Protein AF-0000000078283239 (afdb_homodimer)

Structure (mmCIF, N/CA/C/O backbone):
data_AF-0000000078283239-model_v1
#
loop_
_entity.id
_entity.type
_entity.pdbx_description
1 polymer 'Cupin domain-containing protein'
#
loop_
_atom_site.group_PDB
_atom_site.id
_atom_site.type_symbol
_atom_site.label_atom_id
_atom_site.label_alt_id
_atom_site.label_comp_id
_atom_site.label_asym_id
_atom_site.label_entity_id
_atom_site.label_seq_id
_atom_site.pdbx_PDB_ins_code
_atom_site.Cartn_x
_atom_site.Cartn_y
_atom_site.Cartn_z
_atom_site.occupancy
_atom_site.B_iso_or_equiv
_atom_site.auth_seq_id
_atom_site.auth_comp_id
_atom_site.auth_asym_id
_atom_site.auth_atom_id
_atom_site.pdbx_PDB_model_num
ATOM 1 N N . MET A 1 1 ? 2.717 8.234 31.031 1 36.41 1 MET A N 1
ATOM 2 C CA . MET A 1 1 ? 2.311 9.219 30.031 1 36.41 1 MET A CA 1
ATOM 3 C C . MET A 1 1 ? 0.975 8.836 29.406 1 36.41 1 MET A C 1
ATOM 5 O O . MET A 1 1 ? 0.738 7.66 29.094 1 36.41 1 MET A O 1
ATOM 9 N N . GLY A 1 2 ? -0.107 9.359 29.562 1 45.31 2 GLY A N 1
ATOM 10 C CA . GLY A 1 2 ? -1.49 9.008 29.281 1 45.31 2 GLY A CA 1
ATOM 11 C C . GLY A 1 2 ? -1.73 8.617 27.844 1 45.31 2 GLY A C 1
ATOM 12 O O . GLY A 1 2 ? -0.999 9.047 26.938 1 45.31 2 GLY A O 1
ATOM 13 N N . ASN A 1 3 ? -2.455 7.496 27.453 1 66.56 3 ASN A N 1
ATOM 14 C CA . ASN A 1 3 ? -2.744 6.938 26.141 1 66.56 3 ASN A CA 1
ATOM 15 C C . ASN A 1 3 ? -3.436 7.957 25.234 1 66.56 3 ASN A C 1
ATOM 17 O O . ASN A 1 3 ? -4.453 8.539 25.625 1 66.56 3 ASN A O 1
ATOM 21 N N . ARG A 1 4 ? -2.744 8.703 24.375 1 88.62 4 ARG A N 1
ATOM 22 C CA . ARG A 1 4 ? -3.318 9.672 23.453 1 88.62 4 ARG A CA 1
ATOM 23 C C . ARG A 1 4 ? -4.527 9.086 22.734 1 88.62 4 ARG A C 1
ATOM 25 O O . ARG A 1 4 ? -4.562 7.891 22.438 1 88.62 4 ARG A O 1
ATOM 32 N N . LYS A 1 5 ? -5.539 9.914 22.734 1 93.38 5 LYS A N 1
ATOM 33 C CA . LYS A 1 5 ? -6.879 9.492 22.344 1 93.38 5 LYS A CA 1
ATOM 34 C C . LYS A 1 5 ? -6.832 8.609 21.094 1 93.38 5 LYS A C 1
ATOM 36 O O . LYS A 1 5 ? -7.555 7.613 21 1 93.38 5 LYS A O 1
ATOM 41 N N . TRP A 1 6 ? -6 9.039 20.156 1 94.88 6 TRP A N 1
ATOM 42 C CA . TRP A 1 6 ? -6.062 8.391 18.859 1 94.88 6 TRP A CA 1
ATOM 43 C C . TRP A 1 6 ? -4.828 7.527 18.625 1 94.88 6 TRP A C 1
ATOM 45 O O . TRP A 1 6 ? -4.633 7.004 17.516 1 94.88 6 TRP A O 1
ATOM 55 N N . GLU A 1 7 ? -4.023 7.285 19.625 1 92.94 7 GLU A N 1
ATOM 56 C CA . GLU A 1 7 ? -2.775 6.547 19.469 1 92.94 7 GLU A CA 1
ATOM 57 C C . GLU A 1 7 ? -3.033 5.117 19 1 92.94 7 GLU A C 1
ATOM 59 O O . GLU A 1 7 ? -2.223 4.539 18.281 1 92.94 7 GLU A O 1
ATOM 64 N N . HIS A 1 8 ? -4.141 4.574 19.375 1 91.62 8 HIS A N 1
ATOM 65 C CA . HIS A 1 8 ? -4.473 3.195 19.047 1 91.62 8 HIS A CA 1
ATOM 66 C C . HIS A 1 8 ? -4.734 3.035 17.547 1 91.62 8 HIS A C 1
ATOM 68 O O . HIS A 1 8 ? -4.793 1.913 17.047 1 91.62 8 HIS A O 1
ATOM 74 N N . LEU A 1 9 ? -4.852 4.141 16.812 1 94.25 9 LEU A N 1
ATOM 75 C CA . LEU A 1 9 ? -5.102 4.109 15.375 1 94.25 9 LEU A CA 1
ATOM 76 C C . LEU A 1 9 ? -3.795 4.129 14.594 1 94.25 9 LEU A C 1
ATOM 78 O O . LEU A 1 9 ? -3.803 4.102 13.359 1 94.25 9 LEU A O 1
ATOM 82 N N . ILE A 1 10 ? -2.693 4.156 15.32 1 93.06 10 ILE A N 1
ATOM 83 C CA . ILE A 1 10 ? -1.386 4.285 14.688 1 93.06 10 ILE A CA 1
ATOM 84 C C . ILE A 1 10 ? -0.538 3.055 15.008 1 93.06 10 ILE A C 1
ATOM 86 O O . ILE A 1 10 ? -0.288 2.748 16.172 1 93.06 10 ILE A O 1
ATOM 90 N N . ILE A 1 11 ? -0.148 2.389 13.898 1 86.56 11 ILE A N 1
ATOM 91 C CA . ILE A 1 11 ? 0.702 1.216 14.086 1 86.56 11 ILE A CA 1
ATOM 92 C C . ILE A 1 11 ? 2.068 1.466 13.445 1 86.56 11 ILE A C 1
ATOM 94 O O . ILE A 1 11 ? 2.154 1.94 12.312 1 86.56 11 ILE A O 1
ATOM 98 N N . SER A 1 12 ? 3.064 1.405 14.227 1 76.75 12 SER A N 1
ATOM 99 C CA . SER A 1 12 ? 4.441 1.421 13.742 1 76.75 12 SER A CA 1
ATOM 100 C C . SER A 1 12 ? 5.203 0.184 14.203 1 76.75 12 SER A C 1
ATOM 102 O O . SER A 1 12 ? 4.852 -0.431 15.211 1 76.75 12 SER A O 1
ATOM 104 N N . PRO A 1 13 ? 5.918 -0.449 13.266 1 61.09 13 PRO A N 1
ATOM 105 C CA . PRO A 1 13 ? 6.574 -1.729 13.547 1 61.09 13 PRO A CA 1
ATOM 106 C C . PRO A 1 13 ? 7.297 -1.739 14.891 1 61.09 13 PRO A C 1
ATOM 108 O O . PRO A 1 13 ? 8.023 -2.689 15.203 1 61.09 13 PRO A O 1
ATOM 111 N N . ASP A 1 14 ? 7.324 -0.776 15.633 1 54.56 14 ASP A N 1
ATOM 112 C CA . ASP A 1 14 ? 7.844 -1.303 16.891 1 54.56 14 ASP A CA 1
ATOM 113 C C . ASP A 1 14 ? 7.066 -2.537 17.328 1 54.56 14 ASP A C 1
ATOM 115 O O . ASP A 1 14 ? 7.445 -3.205 18.297 1 54.56 14 ASP A O 1
ATOM 119 N N . TYR A 1 15 ? 5.988 -2.662 16.625 1 47.38 15 TYR A N 1
ATOM 120 C CA . TYR A 1 15 ? 5.125 -3.793 16.938 1 47.38 15 TYR A CA 1
ATOM 121 C C . TYR A 1 15 ? 5.648 -5.074 16.297 1 47.38 15 TYR A C 1
ATOM 123 O O . TYR A 1 15 ? 6.172 -5.047 15.18 1 47.38 15 TYR A O 1
ATOM 131 N N . ILE A 1 16 ? 6.184 -5.914 16.969 1 45.91 16 ILE A N 1
ATOM 132 C CA . ILE A 1 16 ? 6.602 -7.199 16.422 1 45.91 16 ILE A CA 1
ATOM 133 C C . ILE A 1 16 ? 5.461 -7.809 15.602 1 45.91 16 ILE A C 1
ATOM 135 O O . ILE A 1 16 ? 4.477 -8.289 16.172 1 45.91 16 ILE A O 1
ATOM 139 N N . PRO A 1 17 ? 5.273 -7.242 14.555 1 48.41 17 PRO A N 1
ATOM 140 C CA . PRO A 1 17 ? 4.164 -7.848 13.812 1 48.41 17 PRO A CA 1
ATOM 141 C C . PRO A 1 17 ? 4.297 -9.367 13.688 1 48.41 17 PRO A C 1
ATOM 143 O O . PRO A 1 17 ? 5.41 -9.891 13.688 1 48.41 17 PRO A O 1
ATOM 146 N N . PRO A 1 18 ? 3.154 -10.07 13.906 1 42.28 18 PRO A N 1
ATOM 147 C CA . PRO A 1 18 ? 3.219 -11.477 13.5 1 42.28 18 PRO A CA 1
ATOM 148 C C . PRO A 1 18 ? 3.74 -11.656 12.078 1 42.28 18 PRO A C 1
ATOM 150 O O . PRO A 1 18 ? 3.379 -10.891 11.18 1 42.28 18 PRO A O 1
ATOM 153 N N . VAL A 1 19 ? 4.961 -11.898 12.031 1 42.78 19 VAL A N 1
ATOM 154 C CA . VAL A 1 19 ? 5.625 -12.195 10.766 1 42.78 19 VAL A CA 1
ATOM 155 C C . VAL A 1 19 ? 4.77 -13.164 9.945 1 42.78 19 VAL A C 1
ATOM 157 O O . VAL A 1 19 ? 4.246 -14.141 10.477 1 42.78 19 VAL A O 1
ATOM 160 N N . MET A 1 20 ? 4.055 -12.703 9.031 1 43.94 20 MET A N 1
ATOM 161 C CA . MET A 1 20 ? 3.252 -13.562 8.164 1 43.94 20 MET A CA 1
ATOM 162 C C . MET A 1 20 ? 3.949 -14.898 7.934 1 43.94 20 MET A C 1
ATOM 164 O O . MET A 1 20 ? 3.305 -15.945 7.938 1 43.94 20 MET A O 1
ATOM 168 N N . ASP A 1 21 ? 5.066 -14.906 7.285 1 45.78 21 ASP A N 1
ATOM 169 C CA . ASP A 1 21 ? 5.695 -16.172 6.926 1 45.78 21 ASP A CA 1
ATOM 170 C C . ASP A 1 21 ? 7.082 -16.297 7.551 1 45.78 21 ASP A C 1
ATOM 172 O O . ASP A 1 21 ? 7.723 -15.281 7.852 1 45.78 21 ASP A O 1
ATOM 176 N N . ASP A 1 22 ? 7.121 -17.359 8.273 1 44.25 22 ASP A N 1
ATOM 177 C CA . ASP A 1 22 ? 8.461 -17.75 8.703 1 44.25 22 ASP A CA 1
ATOM 178 C C . ASP A 1 22 ? 9.477 -17.547 7.586 1 44.25 22 ASP A C 1
ATOM 180 O O . ASP A 1 22 ? 9.305 -18.062 6.48 1 44.25 22 ASP A O 1
ATOM 184 N N . VAL A 1 23 ? 10.016 -16.359 7.531 1 49.47 23 VAL A N 1
ATOM 185 C CA . VAL A 1 23 ? 11.125 -16.062 6.633 1 49.47 23 VAL A CA 1
ATOM 186 C C . VAL A 1 23 ? 12.117 -17.219 6.629 1 49.47 23 VAL A C 1
ATOM 188 O O . VAL A 1 23 ? 13.078 -17.219 5.859 1 49.47 23 VAL A O 1
ATOM 191 N N . ARG A 1 24 ? 11.805 -18.141 7.562 1 48.84 24 ARG A N 1
ATOM 192 C CA . ARG A 1 24 ? 12.836 -19.156 7.668 1 48.84 24 ARG A CA 1
ATOM 193 C C . ARG A 1 24 ? 12.664 -20.219 6.586 1 48.84 24 ARG A C 1
ATOM 195 O O . ARG A 1 24 ? 11.539 -20.625 6.27 1 48.84 24 ARG A O 1
ATOM 202 N N . ASP A 1 25 ? 13.68 -20.297 5.863 1 47.06 25 ASP A N 1
ATOM 203 C CA . ASP A 1 25 ? 13.711 -21.438 4.949 1 47.06 25 ASP A CA 1
ATOM 204 C C . ASP A 1 25 ? 13.641 -22.766 5.719 1 47.06 25 ASP A C 1
ATOM 206 O O . ASP A 1 25 ? 13.516 -22.766 6.945 1 47.06 25 ASP A O 1
ATOM 210 N N . ASP A 1 26 ? 13.492 -23.797 4.891 1 45.97 26 ASP A N 1
ATOM 211 C CA . ASP A 1 26 ? 13.391 -25.156 5.434 1 45.97 26 ASP A CA 1
ATOM 212 C C . ASP A 1 26 ? 14.523 -25.438 6.426 1 45.97 26 ASP A C 1
ATOM 214 O O . ASP A 1 26 ? 14.422 -26.344 7.242 1 45.97 26 ASP A O 1
ATOM 218 N N . LYS A 1 27 ? 15.586 -24.734 6.293 1 46.41 27 LYS A N 1
ATOM 219 C CA . LYS A 1 27 ? 16.734 -24.984 7.152 1 46.41 27 LYS A CA 1
ATOM 220 C C . LYS A 1 27 ? 16.734 -24.062 8.359 1 46.41 27 LYS A C 1
ATOM 222 O O . LYS A 1 27 ? 17.641 -24.109 9.195 1 46.41 27 LYS A O 1
ATOM 227 N N . GLY A 1 28 ? 15.773 -23.172 8.453 1 48.97 28 GLY A N 1
ATOM 228 C CA . GLY A 1 28 ? 15.664 -22.25 9.57 1 48.97 28 GLY A CA 1
ATOM 229 C C . GLY A 1 28 ? 16.266 -20.891 9.281 1 48.97 28 GLY A C 1
ATOM 230 O O . GLY A 1 28 ? 16.266 -20.016 10.148 1 48.97 28 GLY A O 1
ATOM 231 N N . ASP A 1 29 ? 17.094 -20.734 8.18 1 50.72 29 ASP A N 1
ATOM 232 C CA . ASP A 1 29 ? 17.828 -19.516 7.875 1 50.72 29 ASP A CA 1
ATOM 233 C C . ASP A 1 29 ? 16.891 -18.422 7.336 1 50.72 29 ASP A C 1
ATOM 235 O O . ASP A 1 29 ? 16.016 -18.703 6.512 1 50.72 29 ASP A O 1
ATOM 239 N N . ILE A 1 30 ? 16.953 -17.266 7.773 1 51.47 30 ILE A N 1
ATOM 240 C CA . ILE A 1 30 ? 16.094 -16.156 7.391 1 51.47 30 ILE A CA 1
ATOM 241 C C . ILE A 1 30 ? 16.469 -15.672 5.992 1 51.47 30 ILE A C 1
ATOM 243 O O . ILE A 1 30 ? 15.906 -14.695 5.492 1 51.47 30 ILE A O 1
ATOM 247 N N . LYS A 1 31 ? 17.656 -16.031 5.297 1 54.84 31 LYS A N 1
ATOM 248 C CA . LYS A 1 31 ? 18.031 -15.281 4.098 1 54.84 31 LYS A CA 1
ATOM 249 C C . LYS A 1 31 ? 17.047 -15.562 2.961 1 54.84 31 LYS A C 1
ATOM 251 O O . LYS A 1 31 ? 17.219 -16.516 2.205 1 54.84 31 LYS A O 1
ATOM 256 N N . THR A 1 32 ? 15.797 -14.961 2.887 1 65.56 32 THR A N 1
ATOM 257 C CA . THR A 1 32 ? 14.703 -15.484 2.072 1 65.56 32 THR A CA 1
ATOM 258 C C . THR A 1 32 ? 14.547 -14.664 0.794 1 65.56 32 THR A C 1
ATOM 260 O O . THR A 1 32 ? 13.758 -15.023 -0.085 1 65.56 32 THR A O 1
ATOM 263 N N . GLY A 1 33 ? 15.656 -13.781 0.528 1 80.06 33 GLY A N 1
ATOM 264 C CA . GLY A 1 33 ? 15.445 -12.906 -0.612 1 80.06 33 GLY A CA 1
ATOM 265 C C . GLY A 1 33 ? 14.359 -11.867 -0.372 1 80.06 33 GLY A C 1
ATOM 266 O O . GLY A 1 33 ? 14.062 -11.062 -1.254 1 80.06 33 GLY A O 1
ATOM 267 N N . ARG A 1 34 ? 13.852 -11.938 0.838 1 82.19 34 ARG A N 1
ATOM 268 C CA . ARG A 1 34 ? 12.797 -10.992 1.193 1 82.19 34 ARG A CA 1
ATOM 269 C C . ARG A 1 34 ? 12.828 -10.672 2.684 1 82.19 34 ARG A C 1
ATOM 271 O O . ARG A 1 34 ? 13.406 -11.43 3.473 1 82.19 34 ARG A O 1
ATOM 278 N N . THR A 1 35 ? 12.266 -9.555 3.035 1 80.31 35 THR A N 1
ATOM 279 C CA . THR A 1 35 ? 12.07 -9.242 4.445 1 80.31 35 THR A CA 1
ATOM 280 C C . THR A 1 35 ? 10.922 -10.062 5.023 1 80.31 35 THR A C 1
ATOM 282 O O . THR A 1 35 ? 10.141 -10.656 4.281 1 80.31 35 THR A O 1
ATOM 285 N N . LEU A 1 36 ? 10.906 -10.102 6.289 1 75.69 36 LEU A N 1
ATOM 286 C CA . LEU A 1 36 ? 9.734 -10.688 6.93 1 75.69 36 LEU A CA 1
ATOM 287 C C . LEU A 1 36 ? 8.469 -9.945 6.523 1 75.69 36 LEU A C 1
ATOM 289 O O . LEU A 1 36 ? 8.453 -8.719 6.453 1 75.69 36 LEU A O 1
ATOM 293 N N . GLY A 1 37 ? 7.48 -10.805 6.195 1 77.38 37 GLY A N 1
ATOM 294 C CA . GLY A 1 37 ? 6.188 -10.188 5.941 1 77.38 37 GLY A CA 1
ATOM 295 C C . GLY A 1 37 ? 5.594 -9.523 7.168 1 77.38 37 GLY A C 1
ATOM 296 O O . GLY A 1 37 ? 5.602 -10.094 8.258 1 77.38 37 GLY A O 1
ATOM 297 N N . GLN A 1 38 ? 5.109 -8.344 6.984 1 78.69 38 GLN A N 1
ATOM 298 C CA . GLN A 1 38 ? 4.531 -7.602 8.094 1 78.69 38 GLN A CA 1
ATOM 299 C C . GLN A 1 38 ? 3.09 -7.195 7.801 1 78.69 38 GLN A C 1
ATOM 301 O O . GLN A 1 38 ? 2.773 -6.777 6.684 1 78.69 38 GLN A O 1
ATOM 306 N N . THR A 1 39 ? 2.277 -7.383 8.852 1 84.12 39 THR A N 1
ATOM 307 C CA . THR A 1 39 ? 0.894 -6.934 8.758 1 84.12 39 THR A CA 1
ATOM 308 C C . THR A 1 39 ? 0.739 -5.539 9.367 1 84.12 39 THR A C 1
ATOM 310 O O . THR A 1 39 ? 1.143 -5.305 10.508 1 84.12 39 THR A O 1
ATOM 313 N N . TYR A 1 40 ? 0.144 -4.684 8.586 1 86.94 40 TYR A N 1
ATOM 314 C CA . TYR A 1 40 ? 0.008 -3.307 9.055 1 86.94 40 TYR A CA 1
ATOM 315 C C . TYR A 1 40 ? -1.455 -2.957 9.297 1 86.94 40 TYR A C 1
ATOM 317 O O . TYR A 1 40 ? -1.759 -1.931 9.914 1 86.94 40 TYR A O 1
ATOM 325 N N . SER A 1 41 ? -2.309 -3.812 8.836 1 88.75 41 SER A N 1
ATOM 326 C CA . SER A 1 41 ? -3.729 -3.662 9.133 1 88.75 41 SER A CA 1
ATOM 327 C C . SER A 1 41 ? -4.41 -5.02 9.273 1 88.75 41 SER A C 1
ATOM 329 O O . SER A 1 41 ? -4.211 -5.906 8.438 1 88.75 41 SER A O 1
ATOM 331 N N . SER A 1 42 ? -5.125 -5.184 10.258 1 85.56 42 SER A N 1
ATOM 332 C CA . SER A 1 42 ? -5.961 -6.34 10.562 1 85.56 42 SER A CA 1
ATOM 333 C C . SER A 1 42 ? -6.938 -6.039 11.688 1 85.56 42 SER A C 1
ATOM 335 O O . SER A 1 42 ? -6.848 -4.992 12.336 1 85.56 42 SER A O 1
ATOM 337 N N . SER A 1 43 ? -7.812 -6.992 11.883 1 84 43 SER A N 1
ATOM 338 C CA . SER A 1 43 ? -8.766 -6.824 12.977 1 84 43 SER A CA 1
ATOM 339 C C . SER A 1 43 ? -8.062 -6.871 14.336 1 84 43 SER A C 1
ATOM 341 O O . SER A 1 43 ? -8.562 -6.32 15.312 1 84 43 SER A O 1
ATOM 343 N N . ASP A 1 44 ? -6.914 -7.516 14.398 1 80.94 44 ASP A N 1
ATOM 344 C CA . ASP A 1 44 ? -6.145 -7.57 15.633 1 80.94 44 ASP A CA 1
ATOM 345 C C . ASP A 1 44 ? -5.523 -6.215 15.953 1 80.94 44 ASP A C 1
ATOM 347 O O . ASP A 1 44 ? -5.367 -5.855 17.125 1 80.94 44 ASP A O 1
ATOM 351 N N . LEU A 1 45 ? -5.164 -5.508 14.961 1 84.12 45 LEU A N 1
ATOM 352 C CA . LEU A 1 45 ? -4.496 -4.219 15.125 1 84.12 45 LEU A CA 1
ATOM 353 C C . LEU A 1 45 ? -5.516 -3.088 15.219 1 84.12 45 LEU A C 1
ATOM 355 O O . LEU A 1 45 ? -5.387 -2.195 16.062 1 84.12 45 LEU A O 1
ATOM 359 N N . PHE A 1 46 ? -6.461 -3.139 14.312 1 89.81 46 PHE A N 1
ATOM 360 C CA . PHE A 1 46 ? -7.574 -2.199 14.258 1 89.81 46 PHE A CA 1
ATOM 361 C C . PHE A 1 46 ? -8.906 -2.939 14.242 1 89.81 46 PHE A C 1
ATOM 363 O O . PHE A 1 46 ? -9.391 -3.34 13.18 1 89.81 46 PHE A O 1
ATOM 370 N N . PRO A 1 47 ? -9.578 -3.07 15.32 1 87.19 47 PRO A N 1
ATOM 371 C CA . PRO A 1 47 ? -10.789 -3.891 15.414 1 87.19 47 PRO A CA 1
ATOM 372 C C . PRO A 1 47 ? -11.883 -3.432 14.445 1 87.19 47 PRO A C 1
ATOM 374 O O . PRO A 1 47 ? -12.672 -4.25 13.969 1 87.19 47 PRO A O 1
ATOM 377 N N . ASP A 1 48 ? -11.898 -2.188 14.117 1 90.12 48 ASP A N 1
ATOM 378 C CA . ASP A 1 48 ? -12.992 -1.66 13.312 1 90.12 48 ASP A CA 1
ATOM 379 C C . ASP A 1 48 ? -12.594 -1.558 11.844 1 90.12 48 ASP A C 1
ATOM 381 O O . ASP A 1 48 ? -13.422 -1.237 10.992 1 90.12 48 ASP A O 1
ATOM 385 N N . CYS A 1 49 ? -11.297 -1.819 11.547 1 87.88 49 CYS A N 1
ATOM 386 C CA . CYS A 1 49 ? -10.82 -1.691 10.172 1 87.88 49 CYS A CA 1
ATOM 387 C C . CYS A 1 49 ? -11.203 -2.916 9.3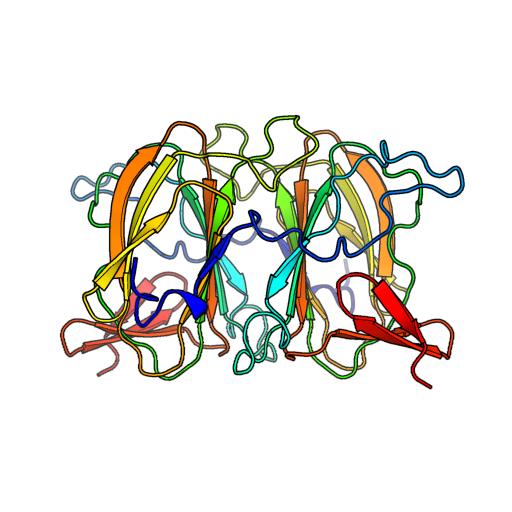44 1 87.88 49 CYS A C 1
ATOM 389 O O . CYS A 1 49 ? -10.961 -4.051 9.766 1 87.88 49 CYS A O 1
ATOM 391 N N . LYS A 1 50 ? -11.766 -2.76 8.164 1 87.25 50 LYS A N 1
ATOM 392 C CA . LYS A 1 50 ? -12.258 -3.852 7.328 1 87.25 50 LYS A CA 1
ATOM 393 C C . LYS A 1 50 ? -11.266 -4.188 6.219 1 87.25 50 LYS A C 1
ATOM 395 O O . LYS A 1 50 ? -11.664 -4.582 5.121 1 87.25 50 LYS A O 1
ATOM 400 N N . VAL A 1 51 ? -10.016 -3.914 6.496 1 91 51 VAL A N 1
ATOM 401 C CA . VAL A 1 51 ? -8.969 -4.191 5.512 1 91 51 VAL A CA 1
ATOM 402 C C . VAL A 1 51 ? -7.797 -4.895 6.184 1 91 51 VAL A C 1
ATOM 404 O O . VAL A 1 51 ? -7.371 -4.5 7.273 1 91 51 VAL A O 1
ATOM 407 N N . ASN A 1 52 ? -7.375 -5.934 5.629 1 89.44 52 ASN A N 1
ATOM 408 C CA . ASN A 1 52 ? -6.109 -6.562 5.996 1 89.44 52 ASN A CA 1
ATOM 409 C C . ASN A 1 52 ? -5 -6.207 5.012 1 89.44 52 ASN A C 1
ATOM 411 O O . ASN A 1 52 ? -5.156 -6.387 3.801 1 89.44 52 ASN A O 1
ATOM 415 N N . MET A 1 53 ? -3.906 -5.66 5.496 1 90.88 53 MET A N 1
ATOM 416 C CA . MET A 1 53 ? -2.803 -5.242 4.637 1 90.88 53 MET A CA 1
ATOM 417 C C . MET A 1 53 ? -1.474 -5.781 5.152 1 90.88 53 MET A C 1
ATOM 419 O O . MET A 1 53 ? -1.154 -5.629 6.332 1 90.88 53 MET A O 1
ATOM 423 N N . SER A 1 54 ? -0.716 -6.387 4.273 1 86.25 54 SER A N 1
ATOM 424 C CA . SER A 1 54 ? 0.606 -6.918 4.59 1 86.25 54 SER A CA 1
ATOM 425 C C . SER A 1 54 ? 1.602 -6.621 3.473 1 86.25 54 SER A C 1
ATOM 427 O O . SER A 1 54 ? 1.214 -6.465 2.314 1 86.25 54 SER A O 1
ATOM 429 N N . LEU A 1 55 ? 2.82 -6.539 3.879 1 87.5 55 LEU A N 1
ATOM 430 C CA . LEU A 1 55 ? 3.82 -6.301 2.844 1 87.5 55 LEU A CA 1
ATOM 431 C C . LEU A 1 55 ? 5.16 -6.922 3.227 1 87.5 55 LEU A C 1
ATOM 433 O O . LEU A 1 55 ? 5.375 -7.27 4.391 1 87.5 55 LEU A O 1
ATOM 437 N N . SER A 1 56 ? 6 -7.129 2.244 1 85.62 56 SER A N 1
ATOM 438 C CA . SER A 1 56 ? 7.398 -7.523 2.359 1 85.62 56 SER A CA 1
ATOM 439 C C . SER A 1 56 ? 8.227 -6.984 1.199 1 85.62 56 SER A C 1
ATOM 441 O O . SER A 1 56 ? 7.715 -6.812 0.091 1 85.62 56 SER A O 1
ATOM 443 N N . TRP A 1 57 ? 9.445 -6.734 1.493 1 88.12 57 TRP A N 1
ATOM 444 C CA . TRP A 1 57 ? 10.383 -6.355 0.441 1 88.12 57 TRP A CA 1
ATOM 445 C C . TRP A 1 57 ? 11.109 -7.578 -0.109 1 88.12 57 TRP A C 1
ATOM 447 O O . TRP A 1 57 ? 11.594 -8.414 0.655 1 88.12 57 TRP A O 1
ATOM 457 N N . PHE A 1 58 ? 11.148 -7.629 -1.397 1 90.25 58 PHE A N 1
ATOM 458 C CA . PHE A 1 58 ? 11.906 -8.648 -2.105 1 90.25 58 PHE A CA 1
ATOM 459 C C . PHE A 1 58 ? 13.164 -8.055 -2.734 1 90.25 58 PHE A C 1
ATOM 461 O O . PHE A 1 58 ? 13.078 -7.086 -3.496 1 90.25 58 PHE A O 1
ATOM 468 N N . TYR A 1 59 ? 14.312 -8.625 -2.41 1 88.62 59 TYR A N 1
ATOM 469 C CA . TYR A 1 59 ? 15.555 -8.062 -2.924 1 88.62 59 TYR A CA 1
ATOM 470 C C . TYR A 1 59 ? 16.344 -9.102 -3.711 1 88.62 59 TYR A C 1
ATOM 472 O O . TYR A 1 59 ? 17.297 -8.766 -4.414 1 88.62 59 TYR A O 1
ATOM 480 N N . GLU A 1 60 ? 16.016 -10.305 -3.617 1 90.69 60 GLU A N 1
ATOM 481 C CA . GLU A 1 60 ? 16.453 -11.422 -4.438 1 90.69 60 GLU A CA 1
ATOM 482 C C . GLU A 1 60 ? 15.328 -12.438 -4.652 1 90.69 60 GLU A C 1
ATOM 484 O O . GLU A 1 60 ? 14.297 -12.367 -3.984 1 90.69 60 GLU A O 1
ATOM 489 N N . ILE A 1 61 ? 15.492 -13.281 -5.625 1 91.62 61 ILE A N 1
ATOM 490 C CA . ILE A 1 61 ? 14.508 -14.344 -5.805 1 91.62 61 ILE A CA 1
ATOM 491 C C . ILE A 1 61 ? 14.414 -15.172 -4.523 1 91.62 61 ILE A C 1
ATOM 493 O O . ILE A 1 61 ? 15.422 -15.68 -4.023 1 91.62 61 ILE A O 1
ATOM 497 N N . PRO A 1 62 ? 13.25 -15.219 -4.051 1 86.69 62 PRO A N 1
ATOM 498 C CA . PRO A 1 62 ? 13.133 -15.961 -2.799 1 86.69 62 PRO A CA 1
ATOM 499 C C . PRO A 1 62 ? 13.43 -17.453 -2.971 1 86.69 62 PRO A C 1
ATOM 501 O O . PRO A 1 62 ? 13.25 -18 -4.062 1 86.69 62 PRO A O 1
ATOM 504 N N . ASN A 1 63 ? 13.773 -18.062 -1.934 1 81.25 63 ASN A N 1
ATOM 505 C CA . ASN A 1 63 ? 14.094 -19.484 -1.968 1 81.25 63 ASN A CA 1
ATOM 506 C C . ASN A 1 63 ? 12.875 -20.328 -2.346 1 81.25 63 ASN A C 1
ATOM 508 O O . ASN A 1 63 ? 12.992 -21.281 -3.115 1 81.25 63 ASN A O 1
ATOM 512 N N . LYS A 1 64 ? 11.836 -19.906 -1.692 1 80.81 64 LYS A N 1
ATOM 513 C CA . LYS A 1 64 ? 10.602 -20.547 -2.127 1 80.81 64 LYS A CA 1
ATOM 514 C C . LYS A 1 64 ? 10.055 -19.891 -3.391 1 80.81 64 LYS A C 1
ATOM 516 O O . LYS A 1 64 ? 9.578 -18.75 -3.348 1 80.81 64 LYS A O 1
ATOM 521 N N . ASN A 1 65 ? 10.141 -20.656 -4.441 1 88.38 65 ASN A N 1
ATOM 522 C CA . ASN A 1 65 ? 9.695 -20.172 -5.746 1 88.38 65 ASN A CA 1
ATOM 523 C C . ASN A 1 65 ? 9.133 -21.312 -6.59 1 88.38 65 ASN A C 1
ATOM 525 O O . ASN A 1 65 ? 9.875 -22.172 -7.066 1 88.38 65 ASN A O 1
ATOM 529 N N . PRO A 1 66 ? 7.875 -21.391 -6.789 1 90.06 66 PRO A N 1
ATOM 530 C CA . PRO A 1 66 ? 6.906 -20.281 -6.754 1 90.06 66 PRO A CA 1
ATOM 531 C C . PRO A 1 66 ? 6.664 -19.75 -5.344 1 90.06 66 PRO A C 1
ATOM 533 O O . PRO A 1 66 ? 6.637 -20.531 -4.383 1 90.06 66 PRO A O 1
ATOM 536 N N . TYR A 1 67 ? 6.531 -18.375 -5.547 1 84.69 67 TYR A N 1
ATOM 537 C CA . TYR A 1 67 ? 6.156 -17.656 -4.336 1 84.69 67 TYR A CA 1
ATOM 538 C C . TYR A 1 67 ? 4.645 -17.672 -4.145 1 84.69 67 TYR A C 1
ATOM 540 O O . TYR A 1 67 ? 3.887 -17.688 -5.117 1 84.69 67 TYR A O 1
ATOM 548 N N . VAL A 1 68 ? 4.023 -17.875 -3.166 1 85 68 VAL A N 1
ATOM 549 C CA . VAL A 1 68 ? 2.621 -18.031 -2.795 1 85 68 VAL A CA 1
ATOM 550 C C . VAL A 1 68 ? 1.946 -19.031 -3.725 1 85 68 VAL A C 1
ATOM 552 O O . VAL A 1 68 ? 1.971 -18.875 -4.949 1 85 68 VAL A O 1
ATOM 555 N N . ASP A 1 69 ? 1.397 -19.938 -3.312 1 87.62 69 ASP A N 1
ATOM 556 C CA . ASP A 1 69 ? 0.694 -20.953 -4.086 1 87.62 69 ASP A CA 1
ATOM 557 C C . ASP A 1 69 ? -0.693 -20.469 -4.5 1 87.62 69 ASP A C 1
ATOM 559 O O . ASP A 1 69 ? -1.218 -19.516 -3.93 1 87.62 69 ASP A O 1
ATOM 563 N N . GLU A 1 70 ? -1.222 -21.141 -5.504 1 92.69 70 GLU A N 1
ATOM 564 C CA . GLU A 1 70 ? -2.576 -20.812 -5.938 1 92.69 70 GLU A CA 1
ATOM 565 C C . GLU A 1 70 ? -3.561 -20.875 -4.773 1 92.69 70 GLU A C 1
ATOM 567 O O . GLU A 1 70 ? -3.508 -21.812 -3.965 1 92.69 70 GLU A O 1
ATOM 572 N N . HIS A 1 71 ? -4.438 -19.906 -4.66 1 92.06 71 HIS A N 1
ATOM 573 C CA . HIS A 1 71 ? -5.477 -19.875 -3.639 1 92.06 71 HIS A CA 1
ATOM 574 C C . HIS A 1 71 ? -6.633 -18.969 -4.059 1 92.06 71 HIS A C 1
ATOM 576 O O . HIS A 1 71 ? -6.609 -18.391 -5.145 1 92.06 71 HIS A O 1
ATOM 582 N N . VAL A 1 72 ? -7.656 -18.984 -3.258 1 92.81 72 VAL A N 1
ATOM 583 C CA . VAL A 1 72 ? -8.836 -18.172 -3.535 1 92.81 72 VAL A CA 1
ATOM 584 C C . VAL A 1 72 ? -9.383 -17.594 -2.23 1 92.81 72 VAL A C 1
ATOM 586 O O . VAL A 1 72 ? -9.281 -18.234 -1.176 1 92.81 72 VAL A O 1
ATOM 589 N N . HIS A 1 73 ? -9.734 -16.391 -2.281 1 90.38 73 HIS A N 1
ATOM 590 C CA . HIS A 1 73 ? -10.469 -15.742 -1.197 1 90.38 73 HIS A CA 1
ATOM 591 C C . HIS A 1 73 ? -11.93 -15.516 -1.578 1 90.38 73 HIS A C 1
ATOM 593 O O . HIS A 1 73 ? -12.258 -15.43 -2.764 1 90.38 73 HIS A O 1
ATOM 599 N N . ASP A 1 74 ? -12.789 -15.344 -0.562 1 89.69 74 ASP A N 1
ATOM 600 C CA . ASP A 1 74 ? -14.188 -15 -0.809 1 89.69 74 ASP A CA 1
ATOM 601 C C . ASP A 1 74 ? -14.398 -13.492 -0.743 1 89.69 74 ASP A C 1
ATOM 603 O O . ASP A 1 74 ? -15.539 -13.023 -0.709 1 89.69 74 ASP A O 1
ATOM 607 N N . VAL A 1 75 ? -13.359 -12.781 -0.695 1 90.94 75 VAL A N 1
ATOM 608 C CA . VAL A 1 75 ? -13.383 -11.32 -0.691 1 90.94 75 VAL A CA 1
ATOM 609 C C . VAL A 1 75 ? -12.438 -10.789 -1.764 1 90.94 75 VAL A C 1
ATOM 611 O O . VAL A 1 75 ? -11.562 -11.516 -2.248 1 90.94 75 VAL A O 1
ATOM 614 N N . ASP A 1 76 ? -12.617 -9.523 -2.154 1 93.88 76 ASP A N 1
ATOM 615 C CA . ASP A 1 76 ? -11.727 -8.891 -3.119 1 93.88 76 ASP A CA 1
ATOM 616 C C . ASP A 1 76 ? -10.344 -8.656 -2.518 1 93.88 76 ASP A C 1
ATOM 618 O O . ASP A 1 76 ? -10.211 -8.461 -1.307 1 93.88 76 ASP A O 1
ATOM 622 N N . GLU A 1 77 ? -9.336 -8.688 -3.373 1 94.5 77 GLU A N 1
ATOM 623 C CA . GLU A 1 77 ? -7.957 -8.461 -2.965 1 94.5 77 GLU A CA 1
ATOM 624 C C . GLU A 1 77 ? -7.203 -7.621 -3.994 1 94.5 77 GLU A C 1
ATOM 626 O O . GLU A 1 77 ? -7.371 -7.812 -5.199 1 94.5 77 GLU A O 1
ATOM 631 N N . LEU A 1 78 ? -6.438 -6.691 -3.543 1 96.31 78 LEU A N 1
ATOM 632 C CA . LEU A 1 78 ? -5.434 -6.039 -4.371 1 96.31 78 LEU A CA 1
ATOM 633 C C . LEU A 1 78 ? -4.047 -6.609 -4.094 1 96.31 78 LEU A C 1
ATOM 635 O O . LEU A 1 78 ? -3.691 -6.855 -2.939 1 96.31 78 LEU A O 1
ATOM 639 N N . VAL A 1 79 ? -3.314 -6.867 -5.125 1 96.75 79 VAL A N 1
ATOM 640 C CA . VAL A 1 79 ? -1.909 -7.262 -5.066 1 96.75 79 VAL A CA 1
ATOM 641 C C . VAL A 1 79 ? -1.05 -6.207 -5.762 1 96.75 79 VAL A C 1
ATOM 643 O O . VAL A 1 79 ? -1.331 -5.816 -6.898 1 96.75 79 VAL A O 1
ATOM 646 N N . PHE A 1 80 ? -0.047 -5.766 -5.078 1 94.81 80 PHE A N 1
ATOM 647 C CA . PHE A 1 80 ? 0.731 -4.648 -5.602 1 94.81 80 PHE A CA 1
ATOM 648 C C . PHE A 1 80 ? 2.219 -4.977 -5.594 1 94.81 80 PHE A C 1
ATOM 650 O O . PHE A 1 80 ? 2.746 -5.477 -4.602 1 94.81 80 PHE A O 1
ATOM 657 N N . PHE A 1 81 ? 2.854 -4.785 -6.715 1 94.56 81 PHE A N 1
ATOM 658 C CA . PHE A 1 81 ? 4.301 -4.828 -6.883 1 94.56 81 PHE A CA 1
ATOM 659 C C . PHE A 1 81 ? 4.871 -3.426 -7.055 1 94.56 81 PHE A C 1
ATOM 661 O O . PHE A 1 81 ? 4.684 -2.797 -8.094 1 94.56 81 PHE A O 1
ATOM 668 N N . MET A 1 82 ? 5.59 -2.93 -6.07 1 90.5 82 MET A N 1
ATOM 669 C CA . MET A 1 82 ? 6.09 -1.558 -6.086 1 90.5 82 MET A CA 1
ATOM 670 C C . MET A 1 82 ? 7.613 -1.533 -6.02 1 90.5 82 MET A C 1
ATOM 672 O O . MET A 1 82 ? 8.203 -1.925 -5.012 1 90.5 82 MET A O 1
ATOM 676 N N . PRO A 1 83 ? 8.203 -0.972 -7.027 1 90.44 83 PRO A N 1
ATOM 677 C CA . PRO A 1 83 ? 9.664 -0.867 -6.977 1 90.44 83 PRO A CA 1
ATOM 678 C C . PRO A 1 83 ? 10.148 0.144 -5.938 1 90.44 83 PRO A C 1
ATOM 680 O O . PRO A 1 83 ? 9.477 1.15 -5.695 1 90.44 83 PRO A O 1
ATOM 683 N N . ASN A 1 84 ? 11.25 -0.173 -5.453 1 88.62 84 ASN A N 1
ATOM 684 C CA . ASN A 1 84 ? 11.953 0.811 -4.637 1 88.62 84 ASN A CA 1
ATOM 685 C C . ASN A 1 84 ? 12.219 2.098 -5.414 1 88.62 84 ASN A C 1
ATOM 687 O O . ASN A 1 84 ? 12.508 2.057 -6.609 1 88.62 84 ASN A O 1
ATOM 691 N N . TYR A 1 85 ? 12.102 3.193 -4.648 1 86.56 85 TYR A N 1
ATOM 692 C CA . TYR A 1 85 ? 12.445 4.465 -5.273 1 86.56 85 TYR A CA 1
ATOM 693 C C . TYR A 1 85 ? 13.883 4.453 -5.777 1 86.56 85 TYR A C 1
ATOM 695 O O . TYR A 1 85 ? 14.789 3.992 -5.074 1 86.56 85 TYR A O 1
ATOM 703 N N . ASN A 1 86 ? 14.07 4.879 -7.004 1 77.88 86 ASN A N 1
ATOM 704 C CA . ASN A 1 86 ? 15.406 4.797 -7.582 1 77.88 86 ASN A CA 1
ATOM 705 C C . ASN A 1 86 ? 15.953 6.18 -7.922 1 77.88 86 ASN A C 1
ATOM 707 O O . ASN A 1 86 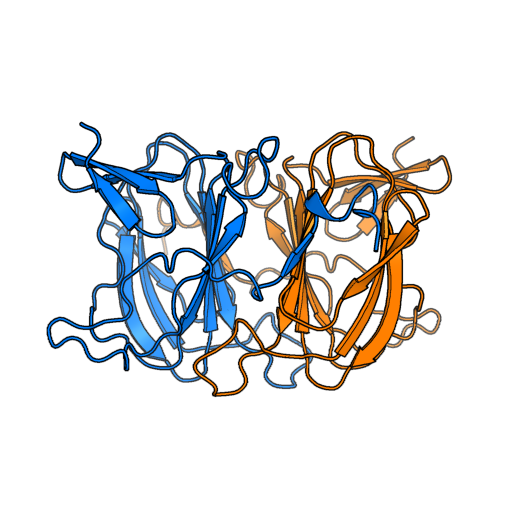? 16.891 6.305 -8.711 1 77.88 86 ASN A O 1
ATOM 711 N N . GLY A 1 87 ? 15.375 7.164 -7.41 1 74.5 87 GLY A N 1
ATOM 712 C CA . GLY A 1 87 ? 15.891 8.5 -7.656 1 74.5 87 GLY A CA 1
ATOM 713 C C . GLY A 1 87 ? 15.297 9.156 -8.883 1 74.5 87 GLY A C 1
ATOM 714 O O . GLY A 1 87 ? 15.656 10.281 -9.234 1 74.5 87 GLY A O 1
ATOM 715 N N . VAL A 1 88 ? 14.484 8.359 -9.547 1 64.94 88 VAL A N 1
ATOM 716 C CA . VAL A 1 88 ? 13.883 8.938 -10.75 1 64.94 88 VAL A CA 1
ATOM 717 C C . VAL A 1 88 ? 12.453 9.367 -10.461 1 64.94 88 VAL A C 1
ATOM 719 O O . VAL A 1 88 ? 11.773 8.773 -9.617 1 64.94 88 VAL A O 1
ATOM 722 N N . GLU A 1 89 ? 12.148 10.461 -11.023 1 59.28 89 GLU A N 1
ATOM 723 C CA . GLU A 1 89 ? 10.891 11.133 -10.711 1 59.28 89 GLU A CA 1
ATOM 724 C C . GLU A 1 89 ? 9.695 10.32 -11.203 1 59.28 89 GLU A C 1
ATOM 726 O O . GLU A 1 89 ? 8.547 10.648 -10.898 1 59.28 89 GLU A O 1
ATOM 731 N N . ASP A 1 90 ? 10.062 9.258 -12.023 1 55.47 90 ASP A N 1
ATOM 732 C CA . ASP A 1 90 ? 8.922 8.523 -12.555 1 55.47 90 ASP A CA 1
ATOM 733 C C . ASP A 1 90 ? 8.891 7.098 -12.023 1 55.47 90 ASP A C 1
ATOM 735 O O . ASP A 1 90 ? 9.844 6.336 -12.195 1 55.47 90 ASP A O 1
ATOM 739 N N . ASP A 1 91 ? 8.195 6.922 -11.078 1 54.44 91 ASP A N 1
ATOM 740 C CA . ASP A 1 91 ? 8.008 5.574 -10.539 1 54.44 91 ASP A CA 1
ATOM 741 C C . ASP A 1 91 ? 7.145 4.73 -11.469 1 54.44 91 ASP A C 1
ATOM 743 O O . ASP A 1 91 ? 7.082 3.506 -11.328 1 54.44 91 ASP A O 1
ATOM 747 N N . ILE A 1 92 ? 6.637 5.418 -12.453 1 56.84 92 ILE A N 1
ATOM 748 C CA . ILE A 1 92 ? 5.695 4.754 -13.352 1 56.84 92 ILE A CA 1
ATOM 749 C C . ILE A 1 92 ? 6.438 3.744 -14.227 1 56.84 92 ILE A C 1
ATOM 751 O O . ILE A 1 92 ? 5.891 2.695 -14.57 1 56.84 92 ILE A O 1
ATOM 755 N N . ASN A 1 93 ? 7.594 4.09 -14.32 1 61.56 93 ASN A N 1
ATOM 756 C CA . ASN A 1 93 ? 8.281 3.211 -15.258 1 61.56 93 ASN A CA 1
ATOM 757 C C . ASN A 1 93 ? 9.477 2.521 -14.609 1 61.56 93 ASN A C 1
ATOM 759 O O . ASN A 1 93 ? 10.43 2.148 -15.297 1 61.56 93 ASN A O 1
ATOM 763 N N . ALA A 1 94 ? 9.234 2.342 -13.406 1 72.56 94 ALA A N 1
ATOM 764 C CA . ALA A 1 94 ? 10.406 1.758 -12.75 1 72.56 94 ALA A CA 1
ATOM 765 C C . ALA A 1 94 ? 10.359 0.233 -12.805 1 72.56 94 ALA A C 1
ATOM 767 O O . ALA A 1 94 ? 9.461 -0.39 -12.242 1 72.56 94 ALA A O 1
ATOM 768 N N . VAL A 1 95 ? 11.258 -0.312 -13.508 1 85.12 95 VAL A N 1
ATOM 769 C CA . VAL A 1 95 ? 11.406 -1.759 -13.633 1 85.12 95 VAL A CA 1
ATOM 770 C C . VAL A 1 95 ? 12.102 -2.316 -12.391 1 85.12 95 VAL A C 1
ATOM 772 O O . VAL A 1 95 ? 13.078 -1.737 -11.906 1 85.12 95 VAL A O 1
ATOM 775 N N . TRP A 1 96 ? 11.555 -3.355 -11.875 1 92.19 96 TRP A N 1
ATOM 776 C CA . TRP A 1 96 ? 12.195 -3.963 -10.711 1 92.19 96 TRP A CA 1
ATOM 777 C C . TRP A 1 96 ? 12.656 -5.383 -11.023 1 92.19 96 TRP A C 1
ATOM 779 O O . TRP A 1 96 ? 13.492 -5.941 -10.312 1 92.19 96 TRP A O 1
ATOM 789 N N . GLY A 1 97 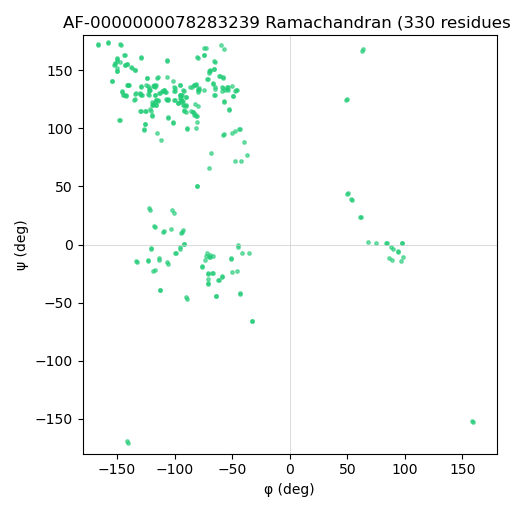? 12.086 -5.996 -12.008 1 95.06 97 GLY A N 1
ATOM 790 C CA . GLY A 1 97 ? 12.32 -7.387 -12.359 1 95.06 97 GLY A CA 1
ATOM 791 C C . GLY A 1 97 ? 11.203 -8 -13.18 1 95.06 97 GLY A C 1
ATOM 792 O O . GLY A 1 97 ? 10.602 -7.328 -14.023 1 95.06 97 GLY A O 1
ATOM 793 N N . GLU A 1 98 ? 11.141 -9.336 -12.961 1 96.94 98 GLU A N 1
ATOM 794 C CA . GLU A 1 98 ? 10.148 -10.086 -13.727 1 96.94 98 GLU A CA 1
ATOM 795 C C . GLU A 1 98 ? 9.57 -11.234 -12.906 1 96.94 98 GLU A C 1
ATOM 797 O O . GLU A 1 98 ? 10.312 -12 -12.281 1 96.94 98 GLU A O 1
ATOM 802 N N . ALA A 1 99 ? 8.297 -11.281 -12.867 1 97.62 99 ALA A N 1
ATOM 803 C CA . ALA A 1 99 ? 7.594 -12.406 -12.266 1 97.62 99 ALA A CA 1
ATOM 804 C C . ALA A 1 99 ? 6.324 -12.742 -13.039 1 97.62 99 ALA A C 1
ATOM 806 O O . ALA A 1 99 ? 5.766 -11.883 -13.727 1 97.62 99 ALA A O 1
ATOM 807 N N . ASP A 1 100 ? 5.91 -13.961 -12.938 1 98.31 100 ASP A N 1
ATOM 808 C CA . ASP A 1 100 ? 4.594 -14.344 -13.438 1 98.31 100 ASP A CA 1
ATOM 809 C C . ASP A 1 100 ? 3.578 -14.422 -12.305 1 98.31 100 ASP A C 1
ATOM 811 O O . ASP A 1 100 ? 3.863 -14.992 -11.242 1 98.31 100 ASP A O 1
ATOM 815 N N . PHE A 1 101 ? 2.48 -13.82 -12.539 1 98 101 PHE A N 1
ATOM 816 C CA . PHE A 1 101 ? 1.318 -13.906 -11.664 1 98 101 PHE A CA 1
ATOM 817 C C . PHE A 1 101 ? 0.162 -14.609 -12.367 1 98 101 PHE A C 1
ATOM 819 O O . PHE A 1 101 ? -0.276 -14.172 -13.43 1 98 101 PHE A O 1
ATOM 826 N N . TYR A 1 102 ? -0.307 -15.617 -11.781 1 97.88 102 TYR A N 1
ATOM 827 C CA . TYR A 1 102 ? -1.351 -16.406 -12.43 1 97.88 102 TYR A CA 1
ATOM 828 C C . TYR A 1 102 ? -2.734 -15.961 -11.969 1 97.88 102 TYR A C 1
ATOM 830 O O . TYR A 1 102 ? -2.947 -15.711 -10.781 1 97.88 102 TYR A O 1
ATOM 838 N N . ILE A 1 103 ? -3.604 -15.867 -12.898 1 97.88 103 ILE A N 1
ATOM 839 C CA . ILE A 1 103 ? -5.023 -15.664 -12.625 1 97.88 103 ILE A CA 1
ATOM 840 C C . ILE A 1 103 ? -5.836 -16.75 -13.32 1 97.88 103 ILE A C 1
ATOM 842 O O . ILE A 1 103 ? -5.828 -16.859 -14.547 1 97.88 103 ILE A O 1
ATOM 846 N N . ASP A 1 104 ? -6.445 -17.516 -12.523 1 97.44 104 ASP A N 1
ATOM 847 C CA . ASP A 1 104 ? -7.234 -18.641 -13.016 1 97.44 104 ASP A CA 1
ATOM 848 C C . ASP A 1 104 ? -6.434 -19.484 -14.008 1 97.44 104 ASP A C 1
ATOM 850 O O . ASP A 1 104 ? -6.898 -19.766 -15.109 1 97.44 104 ASP A O 1
ATOM 854 N N . GLY A 1 105 ? -5.223 -19.656 -13.562 1 96.75 105 GLY A N 1
ATOM 855 C CA . GLY A 1 105 ? -4.375 -20.578 -14.32 1 96.75 105 GLY A CA 1
ATOM 856 C C . GLY A 1 105 ? -3.619 -19.891 -15.445 1 96.75 105 GLY A C 1
ATOM 857 O O . GLY A 1 105 ? -2.734 -20.5 -16.062 1 96.75 105 GLY A O 1
ATOM 858 N N . GLU A 1 106 ? -3.986 -18.672 -15.781 1 97.38 106 GLU A N 1
ATOM 859 C CA . GLU A 1 106 ? -3.324 -17.938 -16.859 1 97.38 106 GLU A CA 1
ATOM 860 C C . GLU A 1 106 ? -2.197 -17.062 -16.328 1 97.38 106 GLU A C 1
ATOM 862 O O . GLU A 1 106 ? -2.412 -16.25 -15.438 1 97.38 106 GLU A O 1
ATOM 867 N N . PRO A 1 107 ? -0.998 -17.141 -16.875 1 97.56 107 PRO A N 1
ATOM 868 C CA . PRO A 1 107 ? 0.121 -16.328 -16.391 1 97.56 107 PRO A CA 1
ATOM 869 C C . PRO A 1 107 ? 0.126 -14.922 -16.984 1 97.56 107 PRO A C 1
ATOM 871 O O . PRO A 1 107 ? -0.132 -14.75 -18.188 1 97.56 107 PRO A O 1
ATOM 874 N N . TYR A 1 108 ? 0.368 -13.977 -16.234 1 96.88 108 TYR A N 1
ATOM 875 C CA . TYR A 1 108 ? 0.618 -12.594 -16.609 1 96.88 108 TYR A CA 1
ATOM 876 C C . TYR A 1 108 ? 1.974 -12.125 -16.094 1 96.88 108 TYR A C 1
ATOM 878 O O . TYR A 1 108 ? 2.26 -12.234 -14.898 1 96.88 108 TYR A O 1
ATOM 886 N N . THR A 1 109 ? 2.771 -11.562 -16.969 1 96.38 109 THR A N 1
ATOM 887 C CA . THR A 1 109 ? 4.125 -11.172 -16.594 1 96.38 109 THR A CA 1
ATOM 888 C C . THR A 1 109 ? 4.141 -9.742 -16.062 1 96.38 109 THR A C 1
ATOM 890 O O . THR A 1 109 ? 3.639 -8.82 -16.703 1 96.38 109 THR A O 1
ATOM 893 N N . ILE A 1 110 ? 4.703 -9.609 -14.883 1 94.56 110 ILE A N 1
ATOM 894 C CA . ILE A 1 110 ? 4.828 -8.32 -14.211 1 94.56 110 ILE A CA 1
ATOM 895 C C . ILE A 1 110 ? 6.289 -7.875 -14.211 1 94.56 110 ILE A C 1
ATOM 897 O O . ILE A 1 110 ? 7.18 -8.641 -13.828 1 94.56 110 ILE A O 1
ATOM 901 N N . THR A 1 111 ? 6.539 -6.578 -14.586 1 91.94 111 THR A N 1
ATOM 902 C CA . THR A 1 111 ? 7.93 -6.137 -14.664 1 91.94 111 THR A CA 1
ATOM 903 C C . THR A 1 111 ? 8.109 -4.793 -13.961 1 91.94 111 THR A C 1
ATOM 905 O O . THR A 1 111 ? 9.234 -4.383 -13.68 1 91.94 111 THR A O 1
ATOM 908 N N . LYS A 1 112 ? 7.031 -4.137 -13.703 1 88.25 112 LYS A N 1
ATOM 909 C CA . LYS A 1 112 ? 7.09 -2.783 -13.164 1 88.25 112 LYS A CA 1
ATOM 910 C C . LYS A 1 112 ? 6.004 -2.568 -12.109 1 88.25 112 LYS A C 1
ATOM 912 O O . LYS A 1 112 ? 5.402 -3.527 -11.625 1 88.25 112 LYS A O 1
ATOM 917 N N . ASN A 1 113 ? 5.875 -1.312 -11.727 1 88 113 ASN A N 1
ATOM 918 C CA . ASN A 1 113 ? 4.797 -0.99 -10.797 1 88 113 ASN A CA 1
ATOM 919 C C . ASN A 1 113 ? 3.449 -1.504 -11.305 1 88 113 ASN A C 1
ATOM 921 O O . ASN A 1 113 ? 2.998 -1.12 -12.383 1 88 113 ASN A O 1
ATOM 925 N N . THR A 1 114 ? 2.889 -2.406 -10.57 1 91.38 114 THR A N 1
ATOM 926 C CA . THR A 1 114 ? 1.682 -3.072 -11.047 1 91.38 114 THR A CA 1
ATOM 927 C C . THR A 1 114 ? 0.711 -3.322 -9.898 1 91.38 114 THR A C 1
ATOM 929 O O . THR A 1 114 ? 1.115 -3.773 -8.828 1 91.38 114 THR A O 1
ATOM 932 N N . CYS A 1 115 ? -0.484 -2.908 -10.078 1 93.44 115 CYS A N 1
ATOM 933 C CA . CYS A 1 115 ? -1.571 -3.283 -9.18 1 93.44 115 CYS A CA 1
ATOM 934 C C . CYS A 1 115 ? -2.516 -4.273 -9.852 1 93.44 115 CYS A C 1
ATOM 936 O O . CYS A 1 115 ? -2.889 -4.094 -11.008 1 93.44 115 CYS A O 1
ATOM 938 N N . ILE A 1 116 ? -2.859 -5.363 -9.203 1 96.25 116 ILE A N 1
ATOM 939 C CA . ILE A 1 116 ? -3.771 -6.391 -9.695 1 96.25 116 ILE A CA 1
ATOM 940 C C . ILE A 1 116 ? -5.008 -6.453 -8.797 1 96.25 116 ILE A C 1
ATOM 942 O O . ILE A 1 116 ? -4.887 -6.574 -7.578 1 96.25 116 ILE A O 1
ATOM 946 N N . TYR A 1 117 ? -6.141 -6.305 -9.406 1 96.12 117 TYR A N 1
ATOM 947 C CA . TYR A 1 117 ? -7.395 -6.527 -8.703 1 96.12 117 TYR A CA 1
ATOM 948 C C . TYR A 1 117 ? -7.859 -7.969 -8.852 1 96.12 117 TYR A C 1
ATOM 950 O O . TYR A 1 117 ? -8.125 -8.43 -9.969 1 96.12 117 TYR A O 1
ATOM 958 N N . CYS A 1 118 ? -7.918 -8.719 -7.766 1 96.75 118 CYS A N 1
ATOM 959 C CA . CYS A 1 118 ? -8.43 -10.078 -7.73 1 96.75 118 CYS A CA 1
ATOM 960 C C . CYS A 1 118 ? -9.844 -10.117 -7.172 1 96.75 118 CYS A C 1
ATOM 962 O O . CYS A 1 118 ? -10.039 -10.078 -5.957 1 96.75 118 CYS A O 1
ATOM 964 N N . PRO A 1 119 ? -10.82 -10.305 -8.023 1 95.62 119 PRO A N 1
ATOM 965 C CA . PRO A 1 119 ? -12.195 -10.367 -7.512 1 95.62 119 PRO A CA 1
ATOM 966 C C . PRO A 1 119 ? -12.438 -11.586 -6.625 1 95.62 119 PRO A C 1
ATOM 968 O O . PRO A 1 119 ? -11.82 -12.633 -6.824 1 95.62 119 PRO A O 1
ATOM 971 N N . ALA A 1 120 ? -13.383 -11.375 -5.695 1 94.44 120 ALA A N 1
ATOM 972 C CA . ALA A 1 120 ? -13.812 -12.5 -4.867 1 94.44 120 ALA A CA 1
ATOM 973 C C . ALA A 1 120 ? -14.148 -13.719 -5.727 1 94.44 120 ALA A C 1
ATOM 975 O O . ALA A 1 120 ? -14.789 -13.586 -6.77 1 94.44 120 ALA A O 1
ATOM 976 N N . GLY A 1 121 ? -13.539 -14.852 -5.359 1 94.38 121 GLY A N 1
ATOM 977 C CA . GLY A 1 121 ? -13.891 -16.109 -6.008 1 94.38 121 GLY A CA 1
ATOM 978 C C . GLY A 1 121 ? -12.984 -16.453 -7.176 1 94.38 121 GLY A C 1
ATOM 979 O O . GLY A 1 121 ? -13.094 -17.531 -7.75 1 94.38 121 GLY A O 1
ATOM 980 N N . VAL A 1 122 ? -12.117 -15.609 -7.562 1 95.69 122 VAL A N 1
ATOM 981 C CA . VAL A 1 122 ? -11.219 -15.883 -8.68 1 95.69 122 VAL A CA 1
ATOM 982 C C . VAL A 1 122 ? -9.898 -16.438 -8.156 1 95.69 122 VAL A C 1
ATOM 984 O O . VAL A 1 122 ? -9.242 -15.812 -7.324 1 95.69 122 VAL A O 1
ATOM 987 N N . LYS A 1 123 ? -9.547 -17.547 -8.617 1 95.94 123 LYS A N 1
ATOM 988 C CA . LYS A 1 123 ? -8.266 -18.156 -8.242 1 95.94 123 LYS A CA 1
ATOM 989 C C . LYS A 1 123 ? -7.094 -17.328 -8.781 1 95.94 123 LYS A C 1
ATOM 991 O O . LYS A 1 123 ? -7.137 -16.844 -9.914 1 95.94 123 LYS A O 1
ATOM 996 N N . HIS A 1 124 ? -6.125 -17.219 -7.926 1 97.19 124 HIS A N 1
ATOM 997 C CA . HIS A 1 124 ? -4.941 -16.484 -8.359 1 97.19 124 HIS A CA 1
ATOM 998 C C . HIS A 1 124 ? -3.676 -17.047 -7.734 1 97.19 124 HIS A C 1
ATOM 1000 O O . HIS A 1 124 ? -3.746 -17.938 -6.879 1 97.19 124 HIS A O 1
ATOM 1006 N N . CYS A 1 125 ? -2.521 -16.531 -8.203 1 94.25 125 CYS A N 1
ATOM 1007 C CA . CYS A 1 125 ? -1.238 -17.172 -7.938 1 94.25 125 CYS A CA 1
ATOM 1008 C C . CYS A 1 125 ? -1.188 -18.578 -8.555 1 94.25 125 CYS A C 1
ATOM 1010 O O . CYS A 1 125 ? -2.18 -19.047 -9.117 1 94.25 125 CYS A O 1
ATOM 1012 N N . PRO A 1 126 ? 0.024 -19.156 -8.633 1 96.06 126 PRO A N 1
ATOM 1013 C CA . PRO A 1 126 ? 1.27 -18.812 -7.945 1 96.06 126 PRO A CA 1
ATOM 1014 C C . PRO A 1 126 ? 1.92 -17.547 -8.516 1 96.06 126 PRO A C 1
ATOM 1016 O O . PRO A 1 126 ? 1.458 -17.016 -9.523 1 96.06 126 PRO A O 1
ATOM 1019 N N . ILE A 1 127 ? 2.924 -17.062 -7.781 1 96.38 127 ILE A N 1
ATOM 1020 C CA . ILE A 1 127 ? 3.873 -16.062 -8.25 1 96.38 127 ILE A CA 1
ATOM 1021 C C . ILE A 1 127 ? 5.23 -16.703 -8.508 1 96.38 127 ILE A C 1
ATOM 1023 O O . ILE A 1 127 ? 5.793 -17.359 -7.625 1 96.38 127 ILE A O 1
ATOM 1027 N N . VAL A 1 128 ? 5.707 -16.531 -9.664 1 96.88 128 VAL A N 1
ATOM 1028 C CA . VAL A 1 128 ? 6.984 -17.125 -10.047 1 96.88 128 VAL A CA 1
ATOM 1029 C C . VAL A 1 128 ? 7.973 -16.031 -10.422 1 96.88 128 VAL A C 1
ATOM 1031 O O . VAL A 1 128 ? 7.855 -15.43 -11.492 1 96.88 128 VAL A O 1
ATOM 1034 N N . TYR A 1 129 ? 8.945 -15.883 -9.602 1 96.5 129 TYR A N 1
ATOM 1035 C CA . TYR A 1 129 ? 9.961 -14.875 -9.875 1 96.5 129 TYR A CA 1
ATOM 1036 C C . TYR A 1 129 ? 10.992 -15.391 -10.867 1 96.5 129 TYR A C 1
ATOM 1038 O O . TYR A 1 129 ? 11.438 -16.531 -10.766 1 96.5 129 TYR A O 1
ATOM 1046 N N . LYS A 1 130 ? 11.336 -14.531 -11.773 1 98 130 LYS A N 1
ATOM 1047 C CA . LYS A 1 130 ? 12.336 -14.867 -12.781 1 98 130 LYS A CA 1
ATOM 1048 C C . LYS A 1 130 ? 13.609 -14.047 -12.586 1 98 130 LYS A C 1
ATOM 1050 O O . LYS A 1 130 ? 14.711 -14.547 -12.805 1 98 130 LYS A O 1
ATOM 1055 N N . LYS A 1 131 ? 13.359 -12.789 -12.234 1 97 131 LYS A N 1
ATOM 1056 C CA . LYS A 1 131 ? 14.461 -11.859 -12.031 1 97 131 LYS A CA 1
ATOM 1057 C C . LYS A 1 131 ? 14.062 -10.734 -11.07 1 97 131 LYS A C 1
ATOM 1059 O O . LYS A 1 131 ? 12.938 -10.25 -11.117 1 97 131 LYS A O 1
ATOM 1064 N N . ILE A 1 132 ? 15.039 -10.398 -10.242 1 95.06 132 ILE A N 1
ATOM 1065 C CA . ILE A 1 132 ? 14.93 -9.188 -9.43 1 95.06 132 ILE A CA 1
ATOM 1066 C C . ILE A 1 132 ? 16.188 -8.352 -9.578 1 95.06 132 ILE A C 1
ATOM 1068 O O . ILE A 1 132 ? 17.281 -8.789 -9.211 1 95.06 132 ILE A O 1
ATOM 1072 N N . ILE A 1 133 ? 16 -7.168 -10.156 1 92.75 133 ILE A N 1
ATOM 1073 C CA . ILE A 1 133 ? 17.172 -6.352 -10.445 1 92.75 133 ILE A CA 1
ATOM 1074 C C . ILE A 1 133 ? 17.234 -5.188 -9.461 1 92.75 133 ILE A C 1
ATOM 1076 O O . ILE A 1 133 ? 18.266 -4.5 -9.367 1 92.75 133 ILE A O 1
ATOM 1080 N N . ARG A 1 134 ? 16.188 -4.914 -8.773 1 90.06 134 ARG A N 1
ATOM 1081 C CA . ARG A 1 134 ? 16.109 -3.986 -7.648 1 90.06 134 ARG A CA 1
ATOM 1082 C C . ARG A 1 134 ? 14.992 -4.387 -6.688 1 90.06 134 ARG A C 1
ATOM 1084 O O . ARG A 1 134 ? 14.016 -5.012 -7.094 1 90.06 134 ARG A O 1
ATOM 1091 N N . PRO A 1 135 ? 15.117 -4.012 -5.477 1 90.44 135 PRO A N 1
ATOM 1092 C CA . PRO A 1 135 ? 14.07 -4.422 -4.535 1 90.44 135 PRO A CA 1
ATOM 1093 C C . PRO A 1 135 ? 12.695 -3.875 -4.91 1 90.44 135 PRO A C 1
ATOM 1095 O O . PRO A 1 135 ? 12.586 -2.756 -5.418 1 90.44 135 PRO A O 1
ATOM 1098 N N . HIS A 1 136 ? 11.734 -4.684 -4.641 1 91.75 136 HIS A N 1
ATOM 1099 C CA . HIS A 1 136 ? 10.359 -4.223 -4.766 1 91.75 136 HIS A CA 1
ATOM 1100 C C . HIS A 1 136 ? 9.523 -4.637 -3.559 1 91.75 136 HIS A C 1
ATOM 1102 O O . HIS A 1 136 ? 9.82 -5.641 -2.908 1 91.75 136 HIS A O 1
ATOM 1108 N N . CYS A 1 137 ? 8.562 -3.836 -3.277 1 91.5 137 CYS A N 1
ATOM 1109 C CA . CYS A 1 137 ? 7.621 -4.145 -2.207 1 91.5 137 CYS A CA 1
ATOM 1110 C C . CYS A 1 137 ? 6.43 -4.93 -2.74 1 91.5 137 CYS A C 1
ATOM 1112 O O . CYS A 1 137 ? 5.777 -4.5 -3.695 1 91.5 137 CYS A O 1
ATOM 1114 N N . PHE A 1 138 ? 6.293 -6.09 -2.199 1 92.88 138 PHE A N 1
ATOM 1115 C CA . PHE A 1 138 ? 5.094 -6.887 -2.445 1 92.88 138 PHE A CA 1
ATOM 1116 C C . PHE A 1 138 ? 4.043 -6.625 -1.377 1 92.88 138 PHE A C 1
ATOM 1118 O O . PHE A 1 138 ? 4.277 -6.875 -0.192 1 92.88 138 PHE A O 1
ATOM 1125 N N . MET A 1 139 ? 2.857 -6.145 -1.785 1 93.69 139 MET A N 1
ATOM 1126 C CA . MET A 1 139 ? 1.816 -5.762 -0.838 1 93.69 139 MET A CA 1
ATOM 1127 C C . MET A 1 139 ? 0.485 -6.41 -1.198 1 93.69 139 MET A C 1
ATOM 1129 O O . MET A 1 139 ? 0.119 -6.477 -2.373 1 93.69 139 MET A O 1
ATOM 1133 N N . THR A 1 140 ? -0.199 -6.906 -0.24 1 94 140 THR A N 1
ATOM 1134 C CA . THR A 1 140 ? -1.557 -7.414 -0.41 1 94 140 THR A CA 1
ATOM 1135 C C . THR A 1 140 ? -2.541 -6.625 0.449 1 94 140 THR A C 1
ATOM 1137 O O . THR A 1 140 ? -2.232 -6.27 1.589 1 94 140 THR A O 1
ATOM 1140 N N . ILE A 1 141 ? -3.668 -6.289 -0.102 1 94.44 141 ILE A N 1
ATOM 1141 C CA . ILE A 1 141 ? -4.77 -5.594 0.554 1 94.44 141 ILE A CA 1
ATOM 1142 C C . ILE A 1 141 ? -6.055 -6.398 0.396 1 94.44 141 ILE A C 1
ATOM 1144 O O . ILE A 1 141 ? -6.648 -6.43 -0.687 1 94.44 141 ILE A O 1
ATOM 1148 N N . LEU A 1 142 ? -6.449 -7.047 1.438 1 92.44 142 LEU A N 1
ATOM 1149 C CA . LEU A 1 142 ? -7.684 -7.824 1.454 1 92.44 142 LEU A CA 1
ATOM 1150 C C . LEU A 1 142 ? -8.836 -7.004 2.02 1 92.44 142 LEU A C 1
ATOM 1152 O O . LEU A 1 142 ? -8.703 -6.387 3.08 1 92.44 142 LEU A O 1
ATOM 1156 N N . LEU A 1 143 ? -9.914 -6.906 1.278 1 88.75 143 LEU A N 1
ATOM 1157 C CA . LEU A 1 143 ? -11.016 -6.039 1.664 1 88.75 143 LEU A CA 1
ATOM 1158 C C . LEU A 1 143 ? -11.898 -6.715 2.705 1 88.75 143 LEU A C 1
ATOM 1160 O O . LEU A 1 143 ? -13.102 -6.906 2.48 1 88.75 143 LEU A O 1
ATOM 1164 N N . THR A 1 144 ? -11.336 -7.219 3.709 1 81.38 144 THR A N 1
ATOM 1165 C CA . THR A 1 144 ? -11.867 -7.781 4.949 1 81.38 144 THR A CA 1
ATOM 1166 C C . THR A 1 144 ? -10.867 -7.613 6.086 1 81.38 144 THR A C 1
ATOM 1168 O O . THR A 1 144 ? -9.68 -7.371 5.848 1 81.38 144 THR A O 1
ATOM 1171 N N . SER A 1 145 ? -11.375 -7.625 7.246 1 74.69 145 SER A N 1
ATOM 1172 C CA . SER A 1 145 ? -10.492 -7.477 8.398 1 74.69 145 SER A CA 1
ATOM 1173 C C . SER A 1 145 ? -9.742 -8.773 8.68 1 74.69 145 SER A C 1
ATOM 1175 O O . SER A 1 145 ? -8.711 -8.766 9.359 1 74.69 145 SER A O 1
ATOM 1177 N N . GLU A 1 146 ? -10.289 -9.852 8.133 1 71.94 146 GLU A N 1
ATOM 1178 C CA . GLU A 1 146 ? -9.695 -11.164 8.359 1 71.94 146 GLU A CA 1
ATOM 1179 C C . GLU A 1 146 ? -9.062 -11.711 7.082 1 71.94 146 GLU A C 1
ATOM 1181 O O . GLU A 1 146 ? -9.625 -11.562 5.992 1 71.94 146 GLU A O 1
ATOM 1186 N N . TYR A 1 147 ? -7.859 -12.172 7.262 1 72.56 147 TYR A N 1
ATOM 1187 C CA . TYR A 1 147 ? -7.25 -12.852 6.125 1 72.56 147 TYR A CA 1
ATOM 1188 C C . TYR A 1 147 ? -7.578 -14.344 6.145 1 72.56 147 TYR A C 1
ATOM 1190 O O . TYR A 1 147 ? -7.035 -15.094 6.957 1 72.56 147 TYR A O 1
ATOM 1198 N N . VAL A 1 148 ? -8.547 -14.742 5.359 1 73.56 148 VAL A N 1
ATOM 1199 C CA . VAL A 1 148 ? -8.953 -16.125 5.172 1 73.56 148 VAL A CA 1
ATOM 1200 C C . VAL A 1 148 ? -8.836 -16.5 3.695 1 73.56 148 VAL A C 1
ATOM 1202 O O . VAL A 1 148 ? -9.18 -15.711 2.816 1 73.56 148 VAL A O 1
ATOM 1205 N N . ARG A 1 149 ? -8.195 -17.703 3.502 1 69.06 149 ARG A N 1
ATOM 1206 C CA . ARG A 1 149 ? -8.172 -18.172 2.121 1 69.06 149 ARG A CA 1
ATOM 1207 C C . ARG A 1 149 ? -8.359 -19.688 2.051 1 69.06 149 ARG A C 1
ATOM 1209 O O . ARG A 1 149 ? -8.188 -20.391 3.051 1 69.06 149 ARG A O 1
ATOM 1216 N N . GLU A 1 150 ? -8.852 -20.125 0.906 1 76 150 GLU A N 1
ATOM 1217 C CA . GLU A 1 150 ? -8.844 -21.547 0.58 1 76 150 GLU A CA 1
ATOM 1218 C C . GLU A 1 150 ? -7.652 -21.906 -0.301 1 76 150 GLU A C 1
ATOM 1220 O O . GLU A 1 150 ? -7.414 -21.266 -1.325 1 76 150 GLU A O 1
ATOM 1225 N N . GLN A 1 151 ? -6.863 -22.797 0.158 1 74.38 151 GLN A N 1
ATOM 1226 C CA . GLN A 1 151 ? -5.664 -23.266 -0.527 1 74.38 151 GLN A CA 1
ATOM 1227 C C . GLN A 1 151 ? -5.566 -24.781 -0.48 1 74.38 151 GLN A C 1
ATOM 1229 O O . GLN A 1 151 ? -5.609 -25.375 0.597 1 74.38 151 GLN A O 1
ATOM 1234 N N . ALA A 1 152 ? -5.457 -25.406 -1.685 1 78.19 152 ALA A N 1
ATOM 1235 C CA . ALA A 1 152 ? -5.332 -26.859 -1.785 1 78.19 152 ALA A CA 1
ATOM 1236 C C . ALA A 1 152 ? -6.465 -27.547 -1.039 1 78.19 152 ALA A C 1
ATOM 1238 O O . ALA A 1 152 ? -6.238 -28.531 -0.322 1 78.19 152 ALA A O 1
ATOM 1239 N N . GLY A 1 153 ? -7.633 -27.016 -1.1 1 76.81 153 GLY A N 1
ATOM 1240 C CA . GLY A 1 153 ? -8.82 -27.641 -0.535 1 76.81 153 GLY A CA 1
ATOM 1241 C C . GLY A 1 153 ? -8.992 -27.359 0.945 1 76.81 153 GLY A C 1
ATOM 1242 O O . GLY A 1 153 ? -9.914 -27.891 1.58 1 76.81 153 GLY A O 1
ATOM 1243 N N . LYS A 1 154 ? -8.102 -26.578 1.554 1 79.38 154 LYS A N 1
ATOM 1244 C CA . LYS A 1 154 ? -8.156 -26.281 2.98 1 79.38 154 LYS A CA 1
ATOM 1245 C C . LYS A 1 154 ? -8.414 -24.781 3.213 1 79.38 154 LYS A C 1
ATOM 1247 O O . LYS A 1 154 ? -7.93 -23.938 2.455 1 79.38 154 LYS A O 1
ATOM 1252 N N . ILE A 1 155 ? -9.141 -24.531 4.191 1 81.75 155 ILE A N 1
ATOM 1253 C CA . ILE A 1 155 ? -9.375 -23.156 4.582 1 81.75 155 ILE A CA 1
ATOM 1254 C C . ILE A 1 155 ? -8.352 -22.734 5.637 1 81.75 155 ILE A C 1
ATOM 1256 O O . ILE A 1 155 ? -8.219 -23.391 6.672 1 81.75 155 ILE A O 1
ATOM 1260 N N . VAL A 1 156 ? -7.582 -21.641 5.387 1 77.5 156 VAL A N 1
ATOM 1261 C CA . VAL A 1 156 ? -6.555 -21.172 6.316 1 77.5 156 VAL A CA 1
ATOM 1262 C C . VAL A 1 156 ? -6.812 -19.719 6.695 1 77.5 156 VAL A C 1
ATOM 1264 O O . VAL A 1 156 ? -7.332 -18.938 5.891 1 77.5 156 VAL A O 1
ATOM 1267 N N . LYS A 1 157 ? -6.535 -19.344 7.988 1 76.56 157 LYS A N 1
ATOM 1268 C CA . LYS A 1 157 ? -6.633 -17.984 8.508 1 76.56 157 LYS A CA 1
ATOM 1269 C C . LYS A 1 157 ? -5.27 -17.469 8.969 1 76.56 157 LYS A C 1
ATOM 1271 O O . LYS A 1 157 ? -4.477 -18.234 9.539 1 76.56 157 LYS A O 1
ATOM 1276 N N . ASN A 1 158 ? -5.059 -16.219 8.57 1 67.81 158 ASN A N 1
ATOM 1277 C CA . ASN A 1 158 ? -3.861 -15.586 9.125 1 67.81 158 ASN A CA 1
ATOM 1278 C C . ASN A 1 158 ? -4.109 -15.031 10.523 1 67.81 158 ASN A C 1
ATOM 1280 O O . ASN A 1 158 ? -4.914 -14.117 10.695 1 67.81 158 ASN A O 1
ATOM 1284 N N . ILE A 1 159 ? -3.504 -15.602 11.469 1 65.06 159 ILE A N 1
ATOM 1285 C CA . ILE A 1 159 ? -3.59 -15.148 12.852 1 65.06 159 ILE A CA 1
ATOM 1286 C C . ILE A 1 159 ? -2.193 -14.812 13.367 1 65.06 159 ILE A C 1
ATOM 1288 O O . ILE A 1 159 ? -1.331 -15.688 13.469 1 65.06 159 ILE A O 1
ATOM 1292 N N . GLY A 1 160 ? -2.033 -13.57 13.672 1 62.62 160 GLY A N 1
ATOM 1293 C CA . GLY A 1 160 ? -0.748 -13.156 14.211 1 62.62 160 GLY A CA 1
ATOM 1294 C C . GLY A 1 160 ? 0.406 -13.398 13.258 1 62.62 160 GLY A C 1
ATOM 1295 O O . GLY A 1 160 ? 1.494 -13.797 13.672 1 62.62 160 GLY A O 1
ATOM 1296 N N . GLY A 1 161 ? 0.125 -13.484 11.93 1 61.5 161 GLY A N 1
ATOM 1297 C CA . GLY A 1 161 ? 1.18 -13.672 10.945 1 61.5 161 GLY A CA 1
ATOM 1298 C C . GLY A 1 161 ? 1.358 -15.125 10.531 1 61.5 161 GLY A C 1
ATOM 1299 O O . GLY A 1 161 ? 2.229 -15.438 9.719 1 61.5 161 GLY A O 1
ATOM 1300 N N . LYS A 1 162 ? 0.506 -16 11.109 1 64.19 162 LYS A N 1
ATOM 1301 C CA . LYS A 1 162 ? 0.592 -17.422 10.789 1 64.19 162 LYS A CA 1
ATOM 1302 C C . LYS A 1 162 ? -0.692 -17.922 10.133 1 64.19 162 LYS A C 1
ATOM 1304 O O . LYS A 1 162 ? -1.791 -17.531 10.523 1 64.19 162 LYS A O 1
ATOM 1309 N N . PHE A 1 163 ? -0.359 -18.703 9.109 1 67.56 163 PHE A N 1
ATOM 1310 C CA . PHE A 1 163 ? -1.523 -19.328 8.492 1 67.56 163 PHE A CA 1
ATOM 1311 C C . PHE A 1 163 ? -1.922 -20.594 9.25 1 67.56 163 PHE A C 1
ATOM 1313 O O . PHE A 1 163 ? -1.128 -21.531 9.367 1 67.56 163 PHE A O 1
ATOM 1320 N N . ILE A 1 164 ? -3.061 -20.641 9.883 1 74.62 164 ILE A N 1
ATOM 1321 C CA . ILE A 1 164 ? -3.582 -21.766 10.664 1 74.62 164 ILE A CA 1
ATOM 1322 C C . ILE A 1 164 ? -4.816 -22.344 9.977 1 74.62 164 ILE A C 1
ATOM 1324 O O . ILE A 1 164 ? -5.695 -21.594 9.539 1 74.62 164 ILE A O 1
ATOM 1328 N N . GLU A 1 165 ? -4.766 -23.625 9.844 1 78.12 165 GLU A N 1
ATOM 1329 C CA . GLU A 1 165 ? -5.93 -24.297 9.273 1 78.12 165 GLU A CA 1
ATOM 1330 C C . GLU A 1 165 ? -7.145 -24.172 10.18 1 78.12 165 GLU A C 1
ATOM 1332 O O . GLU A 1 165 ? -7.039 -24.375 11.398 1 78.12 165 GLU A O 1
ATOM 1337 N N . VAL A 1 166 ? -8.32 -23.734 9.742 1 70.69 166 VAL A N 1
ATOM 1338 C CA . VAL A 1 166 ? -9.492 -23.547 10.602 1 70.69 166 VAL A CA 1
ATOM 1339 C C . VAL A 1 166 ? -10.641 -24.422 10.102 1 70.69 166 VAL A C 1
ATOM 1341 O O . VAL A 1 166 ? -11.734 -24.406 10.672 1 70.69 166 VAL A O 1
ATOM 1344 N N . GLY A 1 167 ? -10.57 -25.172 8.984 1 60.97 167 GLY A N 1
ATOM 1345 C CA . GLY A 1 167 ? -11.586 -26.109 8.531 1 60.97 167 GLY A CA 1
ATOM 1346 C C . GLY A 1 167 ? -11 -27.406 7.984 1 60.97 167 GLY A C 1
ATOM 1347 O O . GLY A 1 167 ? -9.82 -27.453 7.633 1 60.97 167 GLY A O 1
ATOM 1348 N N . MET B 1 1 ? -3.355 -8.828 -31.172 1 35.94 1 MET B N 1
ATOM 1349 C CA . MET B 1 1 ? -3.117 -9.805 -30.109 1 35.94 1 MET B CA 1
ATOM 1350 C C . MET B 1 1 ? -4.289 -9.836 -29.141 1 35.94 1 MET B C 1
ATOM 1352 O O . MET B 1 1 ? -4.828 -8.789 -28.766 1 35.94 1 MET B O 1
ATOM 1356 N N . GLY B 1 2 ? -5.133 -10.703 -29.016 1 45.41 2 GLY B N 1
ATOM 1357 C CA . GLY B 1 2 ? -6.434 -10.82 -28.375 1 45.41 2 GLY B CA 1
ATOM 1358 C C . GLY B 1 2 ? -6.406 -10.445 -26.906 1 45.41 2 GLY B C 1
ATOM 1359 O O . GLY B 1 2 ? -5.367 -10.555 -26.25 1 45.41 2 GLY B O 1
ATOM 1360 N N . ASN B 1 3 ? -7.348 -9.617 -26.297 1 66.06 3 ASN B N 1
ATOM 1361 C CA . ASN B 1 3 ? -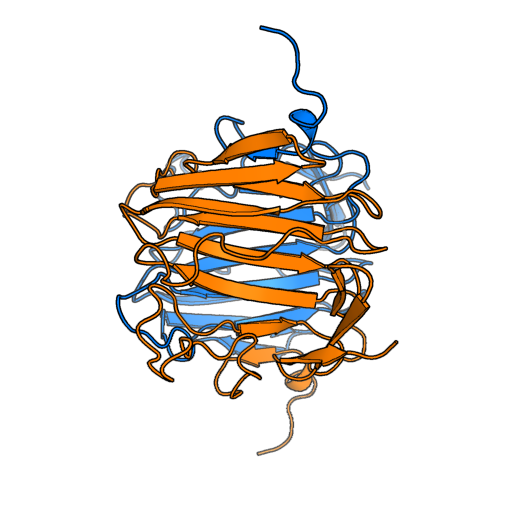7.461 -9.102 -24.938 1 66.06 3 ASN B CA 1
ATOM 1362 C C . ASN B 1 3 ? -7.512 -10.227 -23.906 1 66.06 3 ASN B C 1
ATOM 1364 O O . ASN B 1 3 ? -8.344 -11.133 -24.016 1 66.06 3 ASN B O 1
ATOM 1368 N N . ARG B 1 4 ? -6.426 -10.664 -23.297 1 88.69 4 ARG B N 1
ATOM 1369 C CA . ARG B 1 4 ? -6.375 -11.719 -22.281 1 88.69 4 ARG B CA 1
ATOM 1370 C C . ARG B 1 4 ? -7.461 -11.516 -21.234 1 88.69 4 ARG B C 1
ATOM 1372 O O . ARG B 1 4 ? -7.797 -10.383 -20.891 1 88.69 4 ARG B O 1
ATOM 1379 N N . LYS B 1 5 ? -8.109 -12.609 -20.984 1 93.44 5 LYS B N 1
ATOM 1380 C CA . LYS B 1 5 ? -9.352 -12.617 -20.219 1 93.44 5 LYS B CA 1
ATOM 1381 C C . LYS B 1 5 ? -9.25 -11.703 -19 1 93.44 5 LYS B C 1
ATOM 1383 O O . LYS B 1 5 ? -10.195 -10.992 -18.672 1 93.44 5 LYS B O 1
ATOM 1388 N N . TRP B 1 6 ? -8.086 -11.781 -18.359 1 95 6 TRP B N 1
ATOM 1389 C CA . TRP B 1 6 ? -7.992 -11.125 -17.062 1 95 6 TRP B CA 1
ATOM 1390 C C . TRP B 1 6 ? -7.09 -9.898 -17.141 1 95 6 TRP B C 1
ATOM 1392 O O . TRP B 1 6 ? -6.773 -9.289 -16.109 1 95 6 TRP B O 1
ATOM 1402 N N . GLU B 1 7 ? -6.719 -9.477 -18.312 1 92.94 7 GLU B N 1
ATOM 1403 C CA . GLU B 1 7 ? -5.785 -8.367 -18.484 1 92.94 7 GLU B CA 1
ATOM 1404 C C . GLU B 1 7 ? -6.348 -7.074 -17.891 1 92.94 7 GLU B C 1
ATOM 1406 O O . GLU B 1 7 ? -5.598 -6.23 -17.406 1 92.94 7 GLU B O 1
ATOM 1411 N N . HIS B 1 8 ? -7.637 -6.93 -17.906 1 91.62 8 HIS B N 1
ATOM 1412 C CA . HIS B 1 8 ? -8.289 -5.711 -17.438 1 91.62 8 HIS B CA 1
ATOM 1413 C C . HIS B 1 8 ? -8.164 -5.578 -15.922 1 91.62 8 HIS B C 1
ATOM 1415 O O . HIS B 1 8 ? -8.43 -4.512 -15.359 1 91.62 8 HIS B O 1
ATOM 1421 N N . LEU B 1 9 ? -7.707 -6.629 -15.234 1 94.31 9 LEU B N 1
ATOM 1422 C CA . LEU B 1 9 ? -7.551 -6.617 -13.781 1 94.31 9 LEU B CA 1
ATOM 1423 C C . LEU B 1 9 ? -6.141 -6.18 -13.391 1 94.31 9 LEU B C 1
ATOM 1425 O O . LEU B 1 9 ? -5.816 -6.094 -12.203 1 94.31 9 LEU B O 1
ATOM 1429 N N . ILE B 1 10 ? -5.348 -5.887 -14.406 1 93.12 10 ILE B N 1
ATOM 1430 C CA . ILE B 1 10 ? -3.945 -5.559 -14.164 1 93.12 10 ILE B CA 1
ATOM 1431 C C . ILE B 1 10 ? -3.658 -4.141 -14.648 1 93.12 10 ILE B C 1
ATOM 1433 O O . ILE B 1 10 ? -3.855 -3.824 -15.828 1 93.12 10 ILE B O 1
ATOM 1437 N N . ILE B 1 11 ? -3.2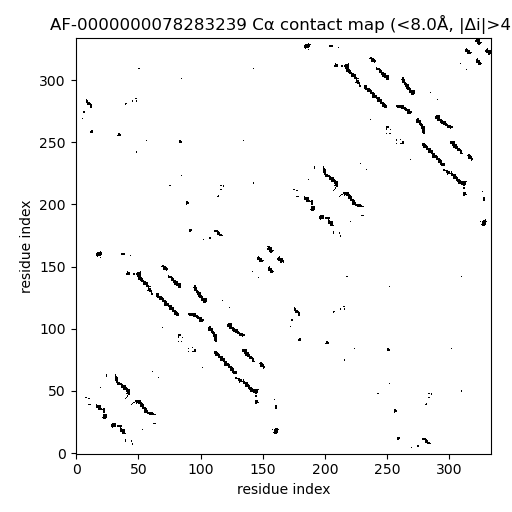11 -3.324 -13.68 1 86.38 11 ILE B N 1
ATOM 1438 C CA . ILE B 1 11 ? -2.867 -1.951 -14.039 1 86.38 11 ILE B CA 1
ATOM 1439 C C . ILE B 1 11 ? -1.375 -1.718 -13.812 1 86.38 11 ILE B C 1
ATOM 1441 O O . ILE B 1 11 ? -0.837 -2.078 -12.758 1 86.38 11 ILE B O 1
ATOM 1445 N N . SER B 1 12 ? -0.708 -1.382 -14.836 1 76.62 12 SER B N 1
ATOM 1446 C CA . SER B 1 12 ? 0.674 -0.921 -14.75 1 76.62 12 SER B CA 1
ATOM 1447 C C . SER B 1 12 ? 0.831 0.472 -15.344 1 76.62 12 SER B C 1
ATOM 1449 O O . SER B 1 12 ? 0.036 0.882 -16.188 1 76.62 12 SER B O 1
ATOM 1451 N N . PRO B 1 13 ? 1.542 1.342 -14.641 1 61.03 13 PRO B N 1
ATOM 1452 C CA . PRO B 1 13 ? 1.638 2.746 -15.047 1 61.03 13 PRO B CA 1
ATOM 1453 C C . PRO B 1 13 ? 1.888 2.912 -16.547 1 61.03 13 PRO B C 1
ATOM 1455 O O . PRO B 1 13 ? 2.131 4.027 -17.016 1 61.03 13 PRO B O 1
ATOM 1458 N N . ASP B 1 14 ? 2.035 1.955 -17.297 1 54.84 14 ASP B N 1
ATOM 1459 C CA . ASP B 1 14 ? 1.999 2.525 -18.641 1 54.84 14 ASP B CA 1
ATOM 1460 C C . ASP B 1 14 ? 0.767 3.406 -18.828 1 54.84 14 ASP B C 1
ATOM 1462 O O . ASP B 1 14 ? 0.634 4.09 -19.844 1 54.84 14 ASP B O 1
ATOM 1466 N N . TYR B 1 15 ? -0.06 3.244 -17.844 1 48.41 15 TYR B N 1
ATOM 1467 C CA . TYR B 1 15 ? -1.283 4.039 -17.844 1 48.41 15 TYR B CA 1
ATOM 1468 C C . TYR B 1 15 ? -1.024 5.438 -17.297 1 48.41 15 TYR B C 1
ATOM 1470 O O . TYR B 1 15 ? -0.224 5.613 -16.375 1 48.41 15 TYR B O 1
ATOM 1478 N N . ILE B 1 16 ? -0.881 6.375 -18.062 1 46.53 16 ILE B N 1
ATOM 1479 C CA . ILE B 1 16 ? -0.73 7.738 -17.578 1 46.53 16 ILE B CA 1
ATOM 1480 C C . ILE B 1 16 ? -1.729 7.992 -16.438 1 46.53 16 ILE B C 1
ATOM 1482 O O . ILE B 1 16 ? -2.93 8.125 -16.688 1 46.53 16 ILE B O 1
ATOM 1486 N N . PRO B 1 17 ? -1.449 7.43 -15.438 1 48.56 17 PRO B N 1
ATOM 1487 C CA . PRO B 1 17 ? -2.426 7.684 -14.375 1 48.56 17 PRO B CA 1
ATOM 1488 C C . PRO B 1 17 ? -2.766 9.164 -14.227 1 48.56 17 PRO B C 1
ATOM 1490 O O . PRO B 1 17 ? -1.934 10.023 -14.531 1 48.56 17 PRO B O 1
ATOM 1493 N N . PRO B 1 18 ? -4.082 9.445 -14.164 1 42.31 18 PRO B N 1
ATOM 1494 C CA . PRO B 1 18 ? -4.355 10.828 -13.758 1 42.31 18 PRO B CA 1
ATOM 1495 C C . PRO B 1 18 ? -3.553 11.25 -12.531 1 42.31 18 PRO B C 1
ATOM 1497 O O . PRO B 1 18 ? -3.396 10.469 -11.594 1 42.31 18 PRO B O 1
ATOM 1500 N N . VAL B 1 19 ? -2.518 11.883 -12.836 1 42.53 19 VAL B N 1
ATOM 1501 C CA . VAL B 1 19 ? -1.665 12.453 -11.797 1 42.53 19 VAL B CA 1
ATOM 1502 C C . VAL B 1 19 ? -2.527 13.109 -10.719 1 42.53 19 VAL B C 1
ATOM 1504 O O . VAL B 1 19 ? -3.479 13.828 -1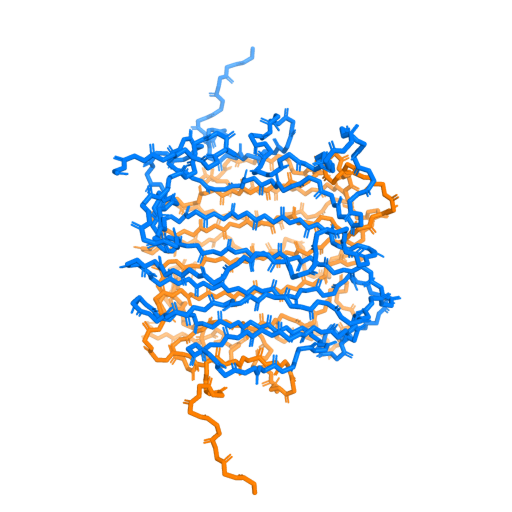1.039 1 42.53 19 VAL B O 1
ATOM 1507 N N . MET B 1 20 ? -2.738 12.453 -9.68 1 43.84 20 MET B N 1
ATOM 1508 C CA . MET B 1 20 ? -3.518 13.008 -8.578 1 43.84 20 MET B CA 1
ATOM 1509 C C . MET B 1 20 ? -3.309 14.516 -8.469 1 43.84 20 MET B C 1
ATOM 1511 O O . MET B 1 20 ? -4.258 15.258 -8.219 1 43.84 20 MET B O 1
ATOM 1515 N N . ASP B 1 21 ? -2.105 14.93 -8.141 1 45.12 21 ASP B N 1
ATOM 1516 C CA . ASP B 1 21 ? -1.885 16.344 -7.879 1 45.12 21 ASP B CA 1
ATOM 1517 C C . ASP B 1 21 ? -0.904 16.953 -8.883 1 45.12 21 ASP B C 1
ATOM 1519 O O . ASP B 1 21 ? -0.091 16.234 -9.469 1 45.12 21 ASP B O 1
ATOM 1523 N N . ASP B 1 22 ? -1.444 17.938 -9.484 1 43.91 22 ASP B N 1
ATOM 1524 C CA . ASP B 1 22 ? -0.515 18.797 -10.219 1 43.91 22 ASP B CA 1
ATOM 1525 C C . ASP B 1 22 ? 0.799 18.953 -9.461 1 43.91 22 ASP B C 1
ATOM 1527 O O . ASP B 1 22 ? 0.815 19.484 -8.344 1 43.91 22 ASP B O 1
ATOM 1531 N N . VAL B 1 23 ? 1.587 17.953 -9.531 1 48.78 23 VAL B N 1
ATOM 1532 C CA . VAL B 1 23 ? 2.93 18.062 -8.969 1 48.78 23 VAL B CA 1
ATOM 1533 C C . VAL B 1 23 ? 3.459 19.469 -9.164 1 48.78 23 VAL B C 1
ATOM 1535 O O . VAL B 1 23 ? 4.559 19.797 -8.719 1 48.78 23 VAL B O 1
ATOM 1538 N N . ARG B 1 24 ? 2.637 20.188 -9.93 1 49.06 24 ARG B N 1
ATOM 1539 C CA . ARG B 1 24 ? 3.197 21.5 -10.211 1 49.06 24 ARG B CA 1
ATOM 1540 C C . ARG B 1 24 ? 2.994 22.438 -9.023 1 49.06 24 ARG B C 1
ATOM 1542 O O . ARG B 1 24 ? 1.926 22.453 -8.414 1 49.06 24 ARG B O 1
ATOM 1549 N N . ASP B 1 25 ? 4.027 22.859 -8.547 1 47.31 25 ASP B N 1
ATOM 1550 C CA . ASP B 1 25 ? 3.932 23.938 -7.574 1 47.31 25 ASP B CA 1
ATOM 1551 C C . ASP B 1 25 ? 3.197 25.141 -8.164 1 47.31 25 ASP B C 1
ATOM 1553 O O . ASP B 1 25 ? 2.738 25.094 -9.305 1 47.31 25 ASP B O 1
ATOM 1557 N N . ASP B 1 26 ? 2.875 26.016 -7.246 1 46.47 26 ASP B N 1
ATOM 1558 C CA . ASP B 1 26 ? 2.184 27.25 -7.621 1 46.47 26 ASP B CA 1
ATOM 1559 C C . ASP B 1 26 ? 2.836 27.906 -8.836 1 46.47 26 ASP B C 1
ATOM 1561 O O . ASP B 1 26 ? 2.225 28.734 -9.508 1 46.47 26 ASP B O 1
ATOM 1565 N N . LYS B 1 27 ? 4.086 27.594 -9.055 1 46.97 27 LYS B N 1
ATOM 1566 C CA . LYS B 1 27 ? 4.816 28.203 -10.164 1 46.97 27 LYS B CA 1
ATOM 1567 C C . LYS B 1 27 ? 4.789 27.312 -11.398 1 46.97 27 LYS B C 1
ATOM 1569 O O . LYS B 1 27 ? 5.332 27.672 -12.445 1 46.97 27 LYS B O 1
ATOM 1574 N N . GLY B 1 28 ? 4.211 26.141 -11.289 1 49.97 28 GLY B N 1
ATOM 1575 C CA . GLY B 1 28 ? 4.125 25.219 -12.406 1 49.97 28 GLY B CA 1
ATOM 1576 C C . GLY B 1 28 ? 5.199 24.141 -12.375 1 49.97 28 GLY B C 1
ATOM 1577 O O . GLY B 1 28 ? 5.273 23.312 -13.281 1 49.97 28 GLY B O 1
ATOM 1578 N N . ASP B 1 29 ? 6.242 24.266 -11.484 1 51.12 29 ASP B N 1
ATOM 1579 C CA . ASP B 1 29 ? 7.418 23.406 -11.508 1 51.12 29 ASP B CA 1
ATOM 1580 C C . ASP B 1 29 ? 7.121 22.047 -10.852 1 51.12 29 ASP B C 1
ATOM 1582 O O . ASP B 1 29 ? 6.461 21.984 -9.812 1 51.12 29 ASP B O 1
ATOM 1586 N N . ILE B 1 30 ? 7.469 20.969 -11.352 1 51.72 30 ILE B N 1
ATOM 1587 C CA . ILE B 1 30 ? 7.293 19.594 -10.906 1 51.72 30 ILE B CA 1
ATOM 1588 C C . ILE B 1 30 ? 8.18 19.328 -9.695 1 51.72 30 ILE B C 1
ATOM 1590 O O . ILE B 1 30 ? 7.93 18.391 -8.93 1 51.72 30 ILE B O 1
ATOM 1594 N N . LYS B 1 31 ? 9.383 19.969 -9.484 1 56.22 31 LYS B N 1
ATOM 1595 C CA . LYS B 1 31 ? 10.352 19.438 -8.531 1 56.22 31 LYS B CA 1
ATOM 1596 C C . LYS B 1 31 ? 9.859 19.594 -7.094 1 56.22 31 LYS B C 1
ATOM 1598 O O . LYS B 1 31 ? 10.281 20.516 -6.387 1 56.22 31 LYS B O 1
ATOM 1603 N N . THR B 1 32 ? 8.742 18.875 -6.707 1 67.25 32 THR B N 1
ATOM 1604 C CA . THR B 1 32 ? 7.922 19.125 -5.531 1 67.25 32 THR B CA 1
ATOM 1605 C C . THR B 1 32 ? 8.391 18.297 -4.344 1 67.25 32 THR B C 1
ATOM 1607 O O . THR B 1 32 ? 7.879 18.438 -3.234 1 67.25 32 THR B O 1
ATOM 1610 N N . GLY B 1 33 ? 9.648 17.688 -4.496 1 81.12 33 GLY B N 1
ATOM 1611 C CA . GLY B 1 33 ? 10.086 16.828 -3.408 1 81.12 33 GLY B CA 1
ATOM 1612 C C . GLY B 1 33 ? 9.367 15.492 -3.393 1 81.12 33 GLY B C 1
ATOM 1613 O O . GLY B 1 33 ? 9.609 14.656 -2.514 1 81.12 33 GLY B O 1
ATOM 1614 N N . ARG B 1 34 ? 8.523 15.367 -4.379 1 82.81 34 ARG B N 1
ATOM 1615 C CA . ARG B 1 34 ? 7.77 14.117 -4.477 1 82.81 34 ARG B CA 1
ATOM 1616 C C . ARG B 1 34 ? 7.48 13.758 -5.93 1 82.81 34 ARG B C 1
ATOM 1618 O O . ARG B 1 34 ? 7.531 14.625 -6.809 1 82.81 34 ARG B O 1
ATOM 1625 N N . THR B 1 35 ? 7.25 12.5 -6.137 1 80.88 35 THR B N 1
ATOM 1626 C CA . THR B 1 35 ? 6.781 12.078 -7.453 1 80.88 35 THR B CA 1
ATOM 1627 C C . THR B 1 35 ? 5.316 12.461 -7.652 1 80.88 35 THR B C 1
ATOM 1629 O O . THR B 1 35 ? 4.621 12.797 -6.691 1 80.88 35 THR B O 1
ATOM 1632 N N . LEU B 1 36 ? 4.945 12.43 -8.852 1 75.94 36 LEU B N 1
ATOM 1633 C CA . LEU B 1 36 ? 3.52 12.586 -9.117 1 75.94 36 LEU B CA 1
ATOM 1634 C C . LEU B 1 36 ? 2.717 11.492 -8.414 1 75.94 36 LEU B C 1
ATOM 1636 O O . LEU B 1 36 ? 3.121 10.328 -8.406 1 75.94 36 LEU B O 1
ATOM 1640 N N . GLY B 1 37 ? 1.629 12 -7.801 1 77.75 37 GLY B N 1
ATOM 1641 C CA . GLY B 1 37 ? 0.728 11.008 -7.234 1 77.75 37 GLY B CA 1
ATOM 1642 C C . GLY B 1 37 ? 0.076 10.125 -8.281 1 77.75 37 GLY B C 1
ATOM 1643 O O . GLY B 1 37 ? -0.389 10.617 -9.312 1 77.75 37 GLY B O 1
ATOM 1644 N N . GLN B 1 38 ? 0.051 8.875 -8 1 78.81 38 GLN B N 1
ATOM 1645 C CA . GLN B 1 38 ? -0.535 7.926 -8.945 1 78.81 38 GLN B CA 1
ATOM 1646 C C . GLN B 1 38 ? -1.632 7.098 -8.289 1 78.81 38 GLN B C 1
ATOM 1648 O O . GLN B 1 38 ? -1.482 6.66 -7.145 1 78.81 38 GLN B O 1
ATOM 1653 N N . THR B 1 39 ? -2.711 6.953 -9.07 1 84.38 39 THR B N 1
ATOM 1654 C CA . THR B 1 39 ? -3.797 6.09 -8.617 1 84.38 39 THR B CA 1
ATOM 1655 C C . THR B 1 39 ? -3.658 4.691 -9.211 1 84.38 39 THR B C 1
ATOM 1657 O O . THR B 1 39 ? -3.539 4.539 -10.43 1 84.38 39 THR B O 1
ATOM 1660 N N . TYR B 1 40 ? -3.721 3.723 -8.336 1 87.06 40 TYR B N 1
ATOM 1661 C CA . TYR B 1 40 ? -3.531 2.354 -8.797 1 87.06 40 TYR B CA 1
ATOM 1662 C C . TYR B 1 40 ? -4.812 1.545 -8.656 1 87.06 40 TYR B C 1
ATOM 1664 O O . TYR B 1 40 ? -4.934 0.453 -9.219 1 87.06 40 TYR B O 1
ATOM 1672 N N . SER B 1 41 ? -5.734 2.105 -7.926 1 88.94 41 SER B N 1
ATOM 1673 C CA . SER B 1 41 ? -7.059 1.495 -7.832 1 88.94 41 SER B CA 1
ATOM 1674 C C . SER B 1 41 ? -8.148 2.553 -7.711 1 88.94 41 SER B C 1
ATOM 1676 O O . SER B 1 41 ? -8.023 3.494 -6.922 1 88.94 41 SER B O 1
ATOM 1678 N N . SER B 1 42 ? -9.117 2.424 -8.453 1 85.94 42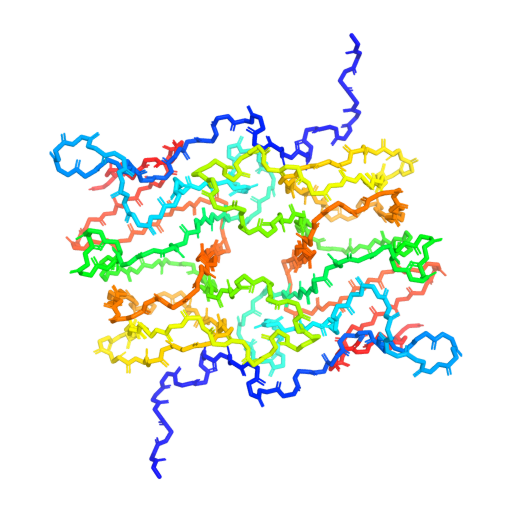 SER B N 1
ATOM 1679 C CA . SER B 1 42 ? -10.328 3.24 -8.461 1 85.94 42 SER B CA 1
ATOM 1680 C C . SER B 1 42 ? -11.43 2.59 -9.289 1 85.94 42 SER B C 1
ATOM 1682 O O . SER B 1 42 ? -11.188 1.598 -9.977 1 85.94 42 SER B O 1
ATOM 1684 N N . SER B 1 43 ? -12.586 3.205 -9.188 1 84.06 43 SER B N 1
ATOM 1685 C CA . SER B 1 43 ? -13.695 2.693 -9.984 1 84.06 43 SER B CA 1
ATOM 1686 C C . SER B 1 43 ? -13.445 2.891 -11.477 1 84.06 43 SER B C 1
ATOM 1688 O O . SER B 1 43 ? -13.992 2.16 -12.305 1 84.06 43 SER B O 1
ATOM 1690 N N . ASP B 1 44 ? -12.625 3.863 -11.82 1 80.88 44 ASP B N 1
ATOM 1691 C CA . ASP B 1 44 ? -12.281 4.098 -13.219 1 80.88 44 ASP B CA 1
ATOM 1692 C C . ASP B 1 44 ? -11.375 2.996 -13.758 1 80.88 44 ASP B C 1
ATOM 1694 O O . ASP B 1 44 ? -11.438 2.654 -14.945 1 80.88 44 ASP B O 1
ATOM 1698 N N . LEU B 1 45 ? -10.562 2.484 -12.93 1 84.25 45 LEU B N 1
ATOM 1699 C CA . LEU B 1 45 ? -9.594 1.469 -13.336 1 84.25 45 LEU B CA 1
ATOM 1700 C C . LEU B 1 45 ? -10.18 0.069 -13.18 1 84.25 45 LEU B C 1
ATOM 1702 O O . LEU B 1 45 ? -10.016 -0.774 -14.07 1 84.25 45 LEU B O 1
ATOM 1706 N N . PHE B 1 46 ? -10.805 -0.137 -12.055 1 90 46 PHE B N 1
ATOM 1707 C CA . PHE B 1 46 ? -11.492 -1.379 -11.734 1 90 46 PHE B CA 1
ATOM 1708 C C . PHE B 1 46 ? -12.938 -1.104 -11.312 1 90 46 PHE B C 1
ATOM 1710 O O . PHE B 1 46 ? -13.203 -0.837 -10.141 1 90 46 PHE B O 1
ATOM 1717 N N . PRO B 1 47 ? -13.883 -1.234 -12.156 1 87.25 47 PRO B N 1
ATOM 1718 C CA . PRO B 1 47 ? -15.266 -0.847 -11.867 1 87.25 47 PRO B CA 1
ATOM 1719 C C . PRO B 1 47 ? -15.852 -1.588 -10.664 1 87.25 47 PRO B C 1
ATOM 1721 O O . PRO B 1 47 ? -16.688 -1.044 -9.953 1 87.25 47 PRO B O 1
ATOM 1724 N N . ASP B 1 48 ? -15.375 -2.752 -10.391 1 90.38 48 ASP B N 1
ATOM 1725 C CA . ASP B 1 48 ? -15.977 -3.564 -9.344 1 90.38 48 ASP B CA 1
ATOM 1726 C C . ASP B 1 48 ? -15.18 -3.469 -8.047 1 90.38 48 ASP B C 1
ATOM 1728 O O . ASP B 1 48 ? -15.602 -3.996 -7.012 1 90.38 48 ASP B O 1
ATOM 1732 N N . CYS B 1 49 ? -14.008 -2.801 -8.109 1 88.12 49 CYS B N 1
ATOM 1733 C CA . CYS B 1 49 ? -13.164 -2.713 -6.926 1 88.12 49 CYS B CA 1
ATOM 1734 C C . CYS B 1 49 ? -13.664 -1.63 -5.977 1 88.12 49 CYS B C 1
ATOM 1736 O O . CYS B 1 49 ? -13.914 -0.499 -6.395 1 88.12 49 CYS B O 1
ATOM 1738 N N . LYS B 1 50 ? -13.789 -1.886 -4.691 1 87.5 50 LYS B N 1
ATOM 1739 C CA . LYS B 1 50 ? -14.344 -0.96 -3.709 1 87.5 50 LYS B CA 1
ATOM 1740 C C . LYS B 1 50 ? -13.234 -0.29 -2.9 1 87.5 50 LYS B C 1
ATOM 1742 O O . LYS B 1 50 ? -13.406 -0.028 -1.708 1 87.5 50 LYS B O 1
ATOM 1747 N N . VAL B 1 51 ? -12.102 -0.147 -3.543 1 91.19 51 VAL B N 1
ATOM 1748 C CA . VAL B 1 51 ? -10.969 0.491 -2.875 1 91.19 51 VAL B CA 1
ATOM 1749 C C . VAL B 1 51 ? -10.32 1.502 -3.814 1 91.19 51 VAL B C 1
ATOM 1751 O O . VAL B 1 51 ? -10.109 1.216 -4.996 1 91.19 51 VAL B O 1
ATOM 1754 N N . ASN B 1 52 ? -10.125 2.643 -3.355 1 89.56 52 ASN B N 1
ATOM 1755 C CA . ASN B 1 52 ? -9.281 3.629 -4.023 1 89.56 52 ASN B CA 1
ATOM 1756 C C . ASN B 1 52 ? -7.887 3.688 -3.406 1 89.56 52 ASN B C 1
ATOM 1758 O O . ASN B 1 52 ? -7.746 3.846 -2.193 1 89.56 52 ASN B O 1
ATOM 1762 N N . MET B 1 53 ? -6.844 3.498 -4.203 1 90.94 53 MET B N 1
ATOM 1763 C CA . MET B 1 53 ? -5.473 3.492 -3.705 1 90.94 53 MET B CA 1
ATOM 1764 C C . MET B 1 53 ? -4.586 4.402 -4.543 1 90.94 53 MET B C 1
ATOM 1766 O O . MET B 1 53 ? -4.57 4.305 -5.773 1 90.94 53 MET B O 1
ATOM 1770 N N . SER B 1 54 ? -3.855 5.273 -3.879 1 86.38 54 SER B N 1
ATOM 1771 C CA . SER B 1 54 ? -2.916 6.188 -4.523 1 86.38 54 SER B CA 1
ATOM 1772 C C . SER B 1 54 ? -1.609 6.277 -3.742 1 86.38 54 SER B C 1
ATOM 1774 O O . SER B 1 54 ? -1.589 6.059 -2.529 1 86.38 54 SER B O 1
ATOM 1776 N N . LEU B 1 55 ? -0.583 6.566 -4.48 1 87.69 55 LEU B N 1
ATOM 1777 C CA . LEU B 1 55 ? 0.687 6.707 -3.773 1 87.69 55 LEU B CA 1
ATOM 1778 C C . LEU B 1 55 ? 1.595 7.707 -4.484 1 87.69 55 LEU B C 1
ATOM 1780 O O . LEU B 1 55 ? 1.358 8.055 -5.645 1 87.69 55 LEU B O 1
ATOM 1784 N N . SER B 1 56 ? 2.555 8.219 -3.762 1 85.94 56 SER B N 1
ATOM 1785 C CA . SER B 1 56 ? 3.664 9.039 -4.242 1 85.94 56 SER B CA 1
ATOM 1786 C C . SER B 1 56 ? 4.906 8.844 -3.383 1 85.94 56 SER B C 1
ATOM 1788 O O . SER B 1 56 ? 4.805 8.57 -2.186 1 85.94 56 SER B O 1
ATOM 1790 N N . TRP B 1 57 ? 6.023 8.984 -4.012 1 88.25 57 TRP B N 1
ATOM 1791 C CA . TRP B 1 57 ? 7.285 8.977 -3.281 1 88.25 57 TRP B CA 1
ATOM 1792 C C . TRP B 1 57 ? 7.703 10.391 -2.893 1 88.25 57 TRP B C 1
ATOM 1794 O O . TRP B 1 57 ? 7.672 11.305 -3.719 1 88.25 57 TRP B O 1
ATOM 1804 N N . PHE B 1 58 ? 8.062 10.508 -1.658 1 90.56 58 PHE B N 1
ATOM 1805 C CA . PHE B 1 58 ? 8.625 11.75 -1.139 1 90.56 58 PHE B CA 1
ATOM 1806 C C . PHE B 1 58 ? 10.125 11.617 -0.91 1 90.56 58 PHE B C 1
ATOM 1808 O O . PHE B 1 58 ? 10.57 10.711 -0.194 1 90.56 58 PHE B O 1
ATOM 1815 N N . TYR B 1 59 ? 10.898 12.508 -1.511 1 89.12 59 TYR B N 1
ATOM 1816 C CA . TYR B 1 59 ? 12.344 12.391 -1.384 1 89.12 59 TYR B CA 1
ATOM 1817 C C . TYR B 1 59 ? 12.945 13.664 -0.799 1 89.12 59 TYR B C 1
ATOM 1819 O O . TYR B 1 59 ? 14.109 13.68 -0.397 1 89.12 59 TYR B O 1
ATOM 1827 N N . GLU B 1 60 ? 12.227 14.703 -0.759 1 91 60 GLU B N 1
ATOM 1828 C CA . GLU B 1 60 ? 12.492 15.945 -0.038 1 91 60 GLU B CA 1
ATOM 1829 C C . GLU B 1 60 ? 11.211 16.547 0.528 1 91 60 GLU B C 1
ATOM 1831 O O . GLU B 1 60 ? 10.109 16.125 0.167 1 91 60 GLU B O 1
ATOM 1836 N N . ILE B 1 61 ? 11.375 17.438 1.45 1 92.12 61 ILE B N 1
ATOM 1837 C CA . ILE B 1 61 ? 10.188 18.141 1.942 1 92.12 61 ILE B CA 1
ATOM 1838 C C . ILE B 1 61 ? 9.484 18.828 0.783 1 92.12 61 ILE B C 1
ATOM 1840 O O . ILE B 1 61 ? 10.102 19.625 0.055 1 92.12 61 ILE B O 1
ATOM 1844 N N . PRO B 1 62 ? 8.289 18.484 0.632 1 87.12 62 PRO B N 1
ATOM 1845 C CA . PRO B 1 62 ? 7.594 19.094 -0.501 1 87.12 62 PRO B CA 1
ATOM 1846 C C . PRO B 1 62 ? 7.434 20.609 -0.342 1 87.12 62 PRO B C 1
ATOM 1848 O O . PRO B 1 62 ? 7.402 21.109 0.782 1 87.12 62 PRO B O 1
ATOM 1851 N N . ASN B 1 63 ? 7.27 21.234 -1.401 1 82.31 63 ASN B N 1
ATOM 1852 C CA . ASN B 1 63 ? 7.109 22.688 -1.386 1 82.31 63 ASN B CA 1
ATOM 1853 C C . ASN B 1 63 ? 5.844 23.109 -0.641 1 82.31 63 ASN B C 1
ATOM 1855 O O . ASN B 1 63 ? 5.852 24.094 0.108 1 82.31 63 ASN B O 1
ATOM 1859 N N . LYS B 1 64 ? 4.855 22.359 -0.996 1 81.31 64 LYS B N 1
ATOM 1860 C CA . LYS B 1 64 ? 3.648 22.578 -0.206 1 81.31 64 LYS B CA 1
ATOM 1861 C C . LYS B 1 64 ? 3.725 21.828 1.128 1 81.31 64 LYS B C 1
ATOM 1863 O O . LYS B 1 64 ? 3.65 20.609 1.17 1 81.31 64 LYS B O 1
ATOM 1868 N N . ASN B 1 65 ? 3.838 22.625 2.154 1 88.81 65 ASN B N 1
ATOM 1869 C CA . ASN B 1 65 ? 3.951 22.109 3.51 1 88.81 65 ASN B CA 1
ATOM 1870 C C . ASN B 1 65 ? 3.312 23.047 4.531 1 88.81 65 ASN B C 1
ATOM 1872 O O . ASN B 1 65 ? 3.85 24.109 4.816 1 88.81 65 ASN B O 1
ATOM 1876 N N . PRO B 1 66 ? 2.191 22.703 5.066 1 90.31 66 PRO B N 1
ATOM 1877 C CA . PRO B 1 66 ? 1.648 21.359 5.254 1 90.31 66 PRO B CA 1
ATOM 1878 C C . PRO B 1 66 ? 1.199 20.719 3.945 1 90.31 66 PRO B C 1
ATOM 1880 O O . PRO B 1 66 ? 0.658 21.406 3.072 1 90.31 66 PRO B O 1
ATOM 1883 N N . TYR B 1 67 ? 1.565 19.391 4.102 1 85.62 67 TYR B N 1
ATOM 1884 C CA . TYR B 1 67 ? 1.115 18.531 3.006 1 85.62 67 TYR B CA 1
ATOM 1885 C C . TYR B 1 67 ? -0.304 18.031 3.25 1 85.62 67 TYR B C 1
ATOM 1887 O O . TYR B 1 67 ? -0.706 17.828 4.398 1 85.62 67 TYR B O 1
ATOM 1895 N N . VAL B 1 68 ? -1.197 17.984 2.475 1 85.31 68 VAL B N 1
ATOM 1896 C CA . VAL B 1 68 ? -2.619 17.672 2.525 1 85.31 68 VAL B CA 1
ATOM 1897 C C . VAL B 1 68 ? -3.287 18.438 3.656 1 85.31 68 VAL B C 1
ATOM 1899 O O . VAL B 1 68 ? -2.869 18.344 4.812 1 85.31 68 VAL B O 1
ATOM 1902 N N . ASP B 1 69 ? -4.18 19.109 3.451 1 87.56 69 ASP B N 1
ATOM 1903 C CA . ASP B 1 69 ? -4.922 19.891 4.441 1 87.56 69 ASP B CA 1
ATOM 1904 C C . ASP B 1 69 ? -5.906 19 5.203 1 87.56 69 ASP B C 1
ATOM 1906 O O . ASP B 1 69 ? -6.234 17.906 4.758 1 87.56 69 ASP B O 1
ATOM 1910 N N . GLU B 1 70 ? -6.309 19.5 6.344 1 92.81 70 GLU B N 1
ATOM 1911 C CA . GLU B 1 70 ? -7.309 18.781 7.121 1 92.81 70 GLU B CA 1
ATOM 1912 C C . GLU B 1 70 ? -8.547 18.469 6.285 1 92.81 70 GLU B C 1
ATOM 1914 O O . GLU B 1 70 ? -9.023 19.328 5.539 1 92.81 70 GLU B O 1
ATOM 1919 N N . HIS B 1 71 ? -9.062 17.25 6.375 1 92.19 71 HIS B N 1
ATOM 1920 C CA . HIS B 1 71 ? -10.273 16.844 5.68 1 92.19 71 HIS B CA 1
ATOM 1921 C C . HIS B 1 71 ? -10.922 15.641 6.359 1 92.19 71 HIS B C 1
ATOM 1923 O O . HIS B 1 71 ? -10.406 15.148 7.367 1 92.19 71 HIS B O 1
ATOM 1929 N N . VAL B 1 72 ? -12.086 15.305 5.871 1 92.81 72 VAL B N 1
ATOM 1930 C CA . VAL B 1 72 ? -12.812 14.172 6.426 1 92.81 72 VAL B CA 1
ATOM 1931 C C . VAL B 1 72 ? -13.484 13.383 5.301 1 92.81 72 VAL B C 1
ATOM 1933 O O . VAL B 1 72 ? -13.891 13.961 4.285 1 92.81 72 VAL B O 1
ATOM 1936 N N . HIS B 1 73 ? -13.398 12.117 5.398 1 90.31 73 HIS B N 1
ATOM 1937 C CA . HIS B 1 73 ? -14.156 11.211 4.535 1 90.31 73 HIS B CA 1
ATOM 1938 C C . HIS B 1 73 ? -15.305 10.555 5.297 1 90.31 73 HIS B C 1
ATOM 1940 O O . HIS B 1 73 ? -15.242 10.422 6.523 1 90.31 73 HIS B O 1
ATOM 1946 N N . ASP B 1 74 ? -16.312 10.086 4.547 1 89.44 74 ASP B N 1
ATOM 1947 C CA . ASP B 1 74 ? -17.406 9.32 5.156 1 89.44 74 ASP B CA 1
ATOM 1948 C C . ASP B 1 74 ? -17.125 7.82 5.074 1 89.44 74 ASP B C 1
ATOM 1950 O O . ASP B 1 74 ? -18.031 7.008 5.324 1 89.44 74 ASP B O 1
ATOM 1954 N N . VAL B 1 75 ? -15.977 7.484 4.719 1 91 75 VAL B N 1
ATOM 1955 C CA . VAL B 1 75 ? -15.523 6.098 4.648 1 91 75 VAL B CA 1
ATOM 1956 C C . VAL B 1 75 ? -14.195 5.949 5.391 1 91 75 VAL B C 1
ATOM 1958 O O . VAL B 1 75 ? -13.516 6.938 5.66 1 91 75 VAL B O 1
ATOM 1961 N N . ASP B 1 76 ? -13.859 4.711 5.75 1 93.88 76 ASP B N 1
ATOM 1962 C CA . ASP B 1 76 ? -12.578 4.445 6.402 1 93.88 76 ASP B CA 1
ATOM 1963 C C . ASP B 1 76 ? -11.414 4.637 5.43 1 93.88 76 ASP B C 1
ATOM 1965 O O . ASP B 1 76 ? -11.57 4.438 4.223 1 93.88 76 ASP B O 1
ATOM 1969 N N . GLU B 1 77 ? -10.273 5.035 5.961 1 94.25 77 GLU B N 1
ATOM 1970 C CA . GLU B 1 77 ? -9.062 5.246 5.176 1 94.25 77 GLU B CA 1
ATOM 1971 C C . GLU B 1 77 ? -7.828 4.738 5.914 1 94.25 77 GLU B C 1
ATOM 1973 O O . GLU B 1 77 ? -7.703 4.926 7.129 1 94.25 77 GLU B O 1
ATOM 1978 N N . LEU B 1 78 ? -6.965 4.078 5.227 1 96.25 78 LEU B N 1
ATOM 1979 C CA . LEU B 1 78 ? -5.613 3.814 5.707 1 96.25 78 LEU B CA 1
ATOM 1980 C C . LEU B 1 78 ? -4.613 4.785 5.086 1 96.25 78 LEU B C 1
ATOM 1982 O O . LEU B 1 78 ? -4.691 5.078 3.891 1 96.25 78 LEU B O 1
ATOM 1986 N N . VAL B 1 79 ? -3.756 5.316 5.887 1 96.75 79 VAL B N 1
ATOM 1987 C CA . VAL B 1 79 ? -2.627 6.137 5.461 1 96.75 79 VAL B CA 1
ATOM 1988 C C . VAL B 1 79 ? -1.316 5.449 5.84 1 96.75 79 VAL B C 1
ATOM 1990 O O . VAL B 1 79 ? -1.127 5.047 6.988 1 96.75 79 VAL B O 1
ATOM 1993 N N . PHE B 1 80 ? -0.452 5.324 4.875 1 94.81 80 PHE B N 1
ATOM 1994 C CA . PHE B 1 80 ? 0.757 4.543 5.109 1 94.81 80 PHE B CA 1
ATOM 1995 C C . PHE B 1 80 ? 1.997 5.336 4.711 1 94.81 80 PHE B C 1
ATOM 1997 O O . PHE B 1 80 ? 2.037 5.941 3.637 1 94.81 80 PHE B O 1
ATOM 2004 N N . PHE B 1 81 ? 2.939 5.402 5.617 1 94.69 81 PHE B N 1
ATOM 2005 C CA . PHE B 1 81 ? 4.281 5.914 5.383 1 94.69 81 PHE B CA 1
ATOM 2006 C C . PHE B 1 81 ? 5.293 4.777 5.32 1 94.69 81 PHE B C 1
ATOM 2008 O O . PHE B 1 81 ? 5.625 4.176 6.344 1 94.69 81 PHE B O 1
ATOM 2015 N N . MET B 1 82 ? 5.824 4.484 4.145 1 90.56 82 MET B N 1
ATOM 2016 C CA . MET B 1 82 ? 6.723 3.348 3.959 1 90.56 82 MET B CA 1
ATOM 2017 C C . MET B 1 82 ? 8.094 3.811 3.482 1 90.56 82 MET B C 1
ATOM 2019 O O . MET B 1 82 ? 8.227 4.324 2.369 1 90.56 82 MET B O 1
ATOM 2023 N N . PRO B 1 83 ? 9.086 3.52 4.25 1 90.44 83 PRO B N 1
ATOM 2024 C CA . PRO B 1 83 ? 10.43 3.881 3.795 1 90.44 83 PRO B CA 1
ATOM 2025 C C . PRO B 1 83 ? 10.906 3.033 2.613 1 90.44 83 PRO B C 1
ATOM 2027 O O . PRO B 1 83 ? 10.555 1.854 2.518 1 90.44 83 PRO B O 1
ATOM 2030 N N . ASN B 1 84 ? 11.656 3.672 1.854 1 88.75 84 ASN B N 1
ATOM 2031 C CA . ASN B 1 84 ? 12.375 2.928 0.825 1 88.75 84 ASN B CA 1
ATOM 2032 C C . ASN B 1 84 ? 13.25 1.833 1.432 1 88.75 84 ASN B C 1
ATOM 2034 O O . ASN B 1 84 ? 13.82 2.018 2.506 1 88.75 84 ASN B O 1
ATOM 2038 N N . TYR B 1 85 ? 13.297 0.734 0.675 1 86.5 85 TYR B N 1
ATOM 2039 C CA . TYR B 1 85 ? 14.188 -0.333 1.117 1 86.5 85 TYR B CA 1
ATOM 2040 C C . TYR B 1 85 ? 15.609 0.179 1.273 1 86.5 85 TYR B C 1
ATOM 2042 O O . TYR B 1 85 ? 16.109 0.91 0.416 1 86.5 85 TYR B O 1
ATOM 2050 N N . ASN B 1 86 ? 16.219 -0.158 2.4 1 77.94 86 ASN B N 1
ATOM 2051 C CA . ASN B 1 86 ? 17.547 0.391 2.664 1 77.94 86 ASN B CA 1
ATOM 2052 C C . ASN B 1 86 ? 18.594 -0.708 2.736 1 77.94 86 ASN B C 1
ATOM 2054 O O . ASN B 1 86 ? 19.703 -0.484 3.244 1 77.94 86 ASN B O 1
ATOM 2058 N N . GLY B 1 87 ? 18.297 -1.823 2.297 1 74.19 87 GLY B N 1
ATOM 2059 C CA . GLY B 1 87 ? 19.281 -2.885 2.291 1 74.19 87 GLY B CA 1
ATOM 2060 C C . GLY B 1 87 ? 19.312 -3.678 3.586 1 74.19 87 GLY B C 1
ATOM 2061 O O . GLY B 1 87 ? 20.141 -4.578 3.746 1 74.19 87 GLY B O 1
ATOM 2062 N N . VAL B 1 88 ? 18.469 -3.215 4.48 1 64.56 88 VAL B N 1
ATOM 2063 C CA . VAL B 1 88 ? 18.484 -3.93 5.754 1 64.56 88 VAL B CA 1
ATOM 2064 C C . VAL B 1 88 ? 17.219 -4.785 5.871 1 64.56 88 VAL B C 1
ATOM 2066 O O . VAL B 1 88 ? 16.188 -4.469 5.266 1 64.56 88 VAL B O 1
ATOM 2069 N N . GLU B 1 89 ? 17.406 -5.871 6.445 1 59.25 89 GLU B N 1
ATOM 2070 C CA . GLU B 1 89 ? 16.375 -6.891 6.496 1 59.25 89 GLU B CA 1
ATOM 2071 C C . GLU B 1 89 ? 15.211 -6.449 7.383 1 59.25 89 GLU B C 1
ATOM 2073 O O . GLU B 1 89 ? 14.172 -7.113 7.438 1 59.25 89 GLU B O 1
ATOM 2078 N N . ASP B 1 90 ? 15.477 -5.27 8.094 1 55.31 90 ASP B N 1
ATOM 2079 C CA . ASP B 1 90 ? 14.406 -4.871 9.008 1 55.31 90 ASP B CA 1
ATOM 2080 C C . ASP B 1 90 ? 13.719 -3.598 8.531 1 55.31 90 ASP B C 1
ATOM 2082 O O . ASP B 1 90 ? 14.336 -2.531 8.484 1 55.31 90 ASP B O 1
ATOM 2086 N N . ASP B 1 91 ? 12.797 -3.76 7.82 1 55.25 91 ASP B N 1
ATOM 2087 C CA . ASP B 1 91 ? 12.008 -2.613 7.375 1 55.25 91 ASP B CA 1
ATOM 2088 C C . ASP B 1 91 ? 11.156 -2.062 8.516 1 55.25 91 ASP B C 1
ATOM 2090 O O . ASP B 1 91 ? 10.68 -0.926 8.445 1 55.25 91 ASP B O 1
ATOM 2094 N N . ILE B 1 92 ? 11.156 -2.84 9.562 1 56.94 92 ILE B N 1
ATOM 2095 C CA . ILE B 1 92 ? 10.281 -2.469 10.664 1 56.94 92 ILE B CA 1
ATOM 2096 C C . ILE B 1 92 ? 10.828 -1.227 11.367 1 56.94 92 ILE B C 1
ATOM 2098 O O . ILE B 1 92 ? 10.062 -0.39 11.852 1 56.94 92 ILE B O 1
ATOM 2102 N N . ASN B 1 93 ? 12.008 -1.152 11.188 1 62.28 93 ASN B N 1
ATOM 2103 C CA . ASN B 1 93 ? 12.586 -0.045 11.945 1 62.28 93 ASN B CA 1
ATOM 2104 C C . ASN B 1 93 ? 13.289 0.953 11.023 1 62.28 93 ASN B C 1
ATOM 2106 O O . ASN B 1 93 ? 14.203 1.659 11.453 1 62.28 93 ASN B O 1
ATOM 2110 N N . ALA B 1 94 ? 12.75 0.97 9.906 1 73.5 94 ALA B N 1
ATOM 2111 C CA . ALA B 1 94 ? 13.453 1.852 8.977 1 73.5 94 ALA B CA 1
ATOM 2112 C C . ALA B 1 94 ? 12.969 3.293 9.125 1 73.5 94 ALA B C 1
ATOM 2114 O O . ALA B 1 94 ? 11.805 3.594 8.875 1 73.5 94 ALA B O 1
ATOM 2115 N N . VAL B 1 95 ? 13.828 4.113 9.555 1 85.56 95 VAL B N 1
ATOM 2116 C CA . VAL B 1 95 ? 13.562 5.539 9.711 1 85.56 95 VAL B CA 1
ATOM 2117 C C . VAL B 1 95 ? 13.664 6.234 8.352 1 85.56 95 VAL B C 1
ATOM 2119 O O . VAL B 1 95 ? 14.578 5.957 7.574 1 85.56 95 VAL B O 1
ATOM 2122 N N . TRP B 1 96 ? 12.711 7.051 8.07 1 92.19 96 TRP B N 1
ATOM 2123 C CA . TRP B 1 96 ? 12.766 7.781 6.805 1 92.19 96 TRP B CA 1
ATOM 2124 C C . TRP B 1 96 ? 12.82 9.281 7.051 1 92.19 96 TRP B C 1
ATOM 2126 O O . TRP B 1 96 ? 13.195 10.055 6.156 1 92.19 96 TRP B O 1
ATOM 2136 N N . GLY B 1 97 ? 12.375 9.727 8.18 1 95.12 97 GLY B N 1
ATOM 2137 C CA . GLY B 1 97 ? 12.242 11.141 8.516 1 95.12 97 GLY B CA 1
ATOM 2138 C C . GLY B 1 97 ? 11.266 11.398 9.641 1 95.12 97 GLY B C 1
ATOM 2139 O O . GLY B 1 97 ? 11.172 10.609 10.586 1 95.12 97 GLY B O 1
ATOM 2140 N N . GLU B 1 98 ? 10.727 12.633 9.531 1 97 98 GLU B N 1
ATOM 2141 C CA . GLU B 1 98 ? 9.805 13.062 10.57 1 97 98 GLU B CA 1
ATOM 2142 C C . GLU B 1 98 ? 8.68 13.922 10 1 97 98 GLU B C 1
ATOM 2144 O O . GLU B 1 98 ? 8.938 14.852 9.227 1 97 98 GLU B O 1
ATOM 2149 N N . ALA B 1 99 ? 7.516 13.555 10.32 1 97.75 99 ALA B N 1
ATOM 2150 C CA . ALA B 1 99 ? 6.348 14.367 9.984 1 97.75 99 ALA B CA 1
ATOM 2151 C C . ALA B 1 99 ? 5.305 14.312 11.094 1 97.75 99 ALA B C 1
ATOM 2153 O O . ALA B 1 99 ? 5.262 13.359 11.867 1 97.75 99 ALA B O 1
ATOM 2154 N N . ASP B 1 100 ? 4.512 15.32 11.172 1 98.31 100 ASP B N 1
ATOM 2155 C CA . ASP B 1 100 ? 3.334 15.289 12.039 1 98.31 100 ASP B CA 1
ATOM 2156 C C . ASP B 1 100 ? 2.072 14.992 11.227 1 98.31 100 ASP B C 1
ATOM 2158 O O . ASP B 1 100 ? 1.854 15.57 10.164 1 98.31 100 ASP B O 1
ATOM 2162 N N . PHE B 1 101 ? 1.336 14.086 11.727 1 98.06 101 PHE B N 1
ATOM 2163 C CA . PHE B 1 101 ? 0.013 13.75 11.211 1 98.06 101 PHE B CA 1
ATOM 2164 C C . PHE B 1 101 ? -1.064 14.078 12.242 1 98.06 101 PHE B C 1
ATOM 2166 O O . PHE B 1 101 ? -1.028 13.578 13.367 1 98.06 101 PHE B O 1
ATOM 2173 N N . TYR B 1 102 ? -1.971 14.859 11.852 1 97.88 102 TYR B N 1
ATOM 2174 C CA . TYR B 1 102 ? -2.982 15.297 12.812 1 97.88 102 TYR B CA 1
ATOM 2175 C C . TYR B 1 102 ? -4.223 14.414 12.734 1 97.88 102 TYR B C 1
ATOM 2177 O O . TYR B 1 102 ? -4.668 14.055 11.641 1 97.88 102 TYR B O 1
ATOM 2185 N N . ILE B 1 103 ? -4.727 14.078 13.859 1 97.88 103 ILE B N 1
ATOM 2186 C CA . ILE B 1 103 ? -6.023 13.422 13.992 1 97.88 103 ILE B CA 1
ATOM 2187 C C . ILE B 1 103 ? -6.914 14.227 14.938 1 97.88 103 ILE B C 1
ATOM 2189 O O . ILE B 1 103 ? -6.594 14.391 16.109 1 97.88 103 ILE B O 1
ATOM 2193 N N . ASP B 1 104 ? -7.926 14.711 14.375 1 97.44 104 ASP B N 1
ATOM 2194 C CA . ASP B 1 104 ? -8.859 15.539 15.125 1 97.44 104 ASP B CA 1
ATOM 2195 C C . ASP B 1 104 ? -8.125 16.641 15.891 1 97.44 104 ASP B C 1
ATOM 2197 O O . ASP B 1 104 ? -8.328 16.812 17.094 1 97.44 104 ASP B O 1
ATOM 2201 N N . GLY B 1 105 ? -7.223 17.203 15.141 1 96.75 105 GLY B N 1
ATOM 2202 C CA . GLY B 1 105 ? -6.539 18.359 15.672 1 96.75 105 GLY B CA 1
ATOM 2203 C C . GLY B 1 105 ? -5.328 18.016 16.516 1 96.75 105 GLY B C 1
ATOM 2204 O O . GLY B 1 105 ? -4.551 18.891 16.891 1 96.75 105 GLY B O 1
ATOM 2205 N N . GLU B 1 106 ? -5.168 16.75 16.875 1 97.38 106 GLU B N 1
ATOM 2206 C CA . GLU B 1 106 ? -4.039 16.328 17.688 1 97.38 106 GLU B CA 1
ATOM 2207 C C . GLU B 1 106 ? -2.885 15.82 16.828 1 97.38 106 GLU B C 1
ATOM 2209 O O . GLU B 1 106 ? -3.064 14.938 15.992 1 97.38 106 GLU B O 1
ATOM 2214 N N . PRO B 1 107 ? -1.673 16.312 17.031 1 97.56 107 PRO B N 1
ATOM 2215 C CA . PRO B 1 107 ? -0.534 15.883 16.219 1 97.56 107 PRO B CA 1
ATOM 2216 C C . PRO B 1 107 ? 0.081 14.578 16.719 1 97.56 107 PRO B C 1
ATOM 2218 O O . PRO B 1 107 ? 0.229 14.383 17.922 1 97.56 107 PRO B O 1
ATOM 2221 N N . TYR B 1 108 ? 0.39 13.734 15.883 1 96.94 108 TYR B N 1
ATOM 2222 C CA . TYR B 1 108 ? 1.162 12.516 16.109 1 96.94 108 TYR B CA 1
ATOM 2223 C C . TYR B 1 108 ? 2.396 12.484 15.211 1 96.94 108 TYR B C 1
ATOM 2225 O O . TYR B 1 108 ? 2.291 12.617 13.992 1 96.94 108 TYR B O 1
ATOM 2233 N N . THR B 1 109 ? 3.541 12.242 15.797 1 96.44 109 THR B N 1
ATOM 2234 C CA . THR B 1 109 ? 4.789 12.289 15.047 1 96.44 109 THR B CA 1
ATOM 2235 C C . THR B 1 109 ? 5.113 10.914 14.461 1 96.44 109 THR B C 1
ATOM 2237 O O . THR B 1 109 ? 5.133 9.914 15.188 1 96.44 109 THR B O 1
ATOM 2240 N N . ILE B 1 110 ? 5.34 10.914 13.172 1 94.56 110 ILE B N 1
ATOM 2241 C CA . ILE B 1 110 ? 5.676 9.703 12.43 1 94.56 110 ILE B CA 1
ATOM 2242 C C . ILE B 1 110 ? 7.145 9.75 12.008 1 94.56 110 ILE B C 1
ATOM 2244 O O . ILE B 1 110 ? 7.598 10.742 11.422 1 94.56 110 ILE B O 1
ATOM 2248 N N . THR B 1 111 ? 7.902 8.625 12.234 1 92 111 THR B N 1
ATOM 2249 C CA . THR B 1 111 ? 9.32 8.664 11.898 1 92 111 THR B CA 1
ATOM 2250 C C . THR B 1 111 ? 9.727 7.414 11.117 1 92 111 THR B C 1
ATOM 2252 O O . THR B 1 111 ? 10.805 7.371 10.523 1 92 111 THR B O 1
ATOM 2255 N N . LYS B 1 112 ? 8.883 6.434 11.125 1 88.44 112 LYS B N 1
ATOM 2256 C CA . LYS B 1 112 ? 9.227 5.148 10.531 1 88.44 112 LYS B CA 1
ATOM 2257 C C . LYS B 1 112 ? 8.023 4.539 9.805 1 88.44 112 LYS B C 1
ATOM 2259 O O . LYS B 1 112 ? 7.035 5.23 9.547 1 88.44 112 LYS B O 1
ATOM 2264 N N . ASN B 1 113 ? 8.195 3.297 9.438 1 87.94 113 ASN B N 1
ATOM 2265 C CA . ASN B 1 113 ? 7.066 2.592 8.836 1 87.94 113 ASN B CA 1
ATOM 2266 C C . ASN B 1 113 ? 5.816 2.684 9.711 1 87.94 113 ASN B C 1
ATOM 2268 O O . ASN B 1 113 ? 5.832 2.256 10.859 1 87.94 113 ASN B O 1
ATOM 2272 N N . THR B 1 114 ? 4.812 3.332 9.18 1 91.44 114 THR B N 1
ATOM 2273 C CA . THR B 1 114 ? 3.639 3.6 10 1 91.44 114 THR B CA 1
ATOM 2274 C C . THR B 1 114 ? 2.361 3.467 9.18 1 91.44 114 THR B C 1
ATOM 2276 O O . THR B 1 114 ? 2.295 3.955 8.047 1 91.44 114 THR B O 1
ATOM 2279 N N . CYS B 1 115 ? 1.455 2.705 9.672 1 93.38 115 CYS B N 1
ATOM 2280 C CA . CYS B 1 115 ? 0.1 2.67 9.133 1 93.38 115 CYS B CA 1
ATOM 2281 C C . CYS B 1 115 ? -0.884 3.338 10.086 1 93.38 115 CYS B C 1
ATOM 2283 O O . CYS B 1 115 ? -0.837 3.109 11.289 1 93.38 115 CYS B O 1
ATOM 2285 N N . ILE B 1 116 ? -1.718 4.227 9.609 1 96.19 116 ILE B N 1
ATOM 2286 C CA . ILE B 1 116 ? -2.74 4.926 10.375 1 96.19 116 ILE B CA 1
ATOM 2287 C C . ILE B 1 116 ? -4.125 4.543 9.859 1 96.19 116 ILE B C 1
ATOM 2289 O O . ILE B 1 116 ? -4.395 4.629 8.664 1 96.19 116 ILE B O 1
ATOM 2293 N N . TYR B 1 117 ? -4.949 4.066 10.758 1 96.06 117 TYR B N 1
ATOM 2294 C CA . TYR B 1 117 ? -6.355 3.842 10.438 1 96.06 117 TYR B CA 1
ATOM 2295 C C . TYR B 1 117 ? -7.195 5.066 10.781 1 96.06 117 TYR B C 1
ATOM 2297 O O . TYR B 1 117 ? -7.27 5.465 11.945 1 96.06 117 TYR B O 1
ATOM 2305 N N . CYS B 1 118 ? -7.777 5.711 9.797 1 96.62 118 CYS B N 1
ATOM 2306 C CA . CYS B 1 118 ? -8.688 6.84 9.969 1 96.62 118 CYS B CA 1
ATOM 2307 C C . CYS B 1 118 ? -10.141 6.398 9.82 1 96.62 118 CYS B C 1
ATOM 2309 O O . CYS B 1 118 ? -10.633 6.234 8.703 1 96.62 118 CYS B O 1
ATOM 2311 N N . PRO B 1 119 ? -10.852 6.289 10.914 1 95.56 119 PRO B N 1
ATOM 2312 C CA . PRO B 1 119 ? -12.258 5.887 10.805 1 95.56 119 PRO B CA 1
ATOM 2313 C C . PRO B 1 119 ? -13.117 6.922 10.086 1 95.56 119 PRO B C 1
ATOM 2315 O O . PRO B 1 119 ? -12.828 8.117 10.156 1 95.56 119 PRO B O 1
ATOM 2318 N N . ALA B 1 120 ? -14.156 6.391 9.453 1 94.31 120 ALA B N 1
ATOM 2319 C CA . ALA B 1 120 ? -15.141 7.277 8.836 1 94.31 120 ALA B CA 1
ATOM 2320 C C . ALA B 1 120 ? -15.594 8.359 9.805 1 94.31 120 ALA B C 1
ATOM 2322 O O . ALA B 1 120 ? -15.836 8.086 10.984 1 94.31 120 ALA B O 1
ATOM 2323 N N . GLY B 1 121 ? -15.508 9.602 9.352 1 94.31 121 GLY B N 1
ATOM 2324 C CA . GLY B 1 121 ? -16.047 10.711 10.125 1 94.31 121 GLY B CA 1
ATOM 2325 C C . GLY B 1 121 ? -15.008 11.375 11.008 1 94.31 121 GLY B C 1
ATOM 2326 O O . GLY B 1 121 ? -15.289 12.398 11.641 1 94.31 121 GLY B O 1
ATOM 2327 N N . VAL B 1 122 ? -13.844 10.891 11.102 1 95.69 122 VAL B N 1
ATOM 2328 C CA . VAL B 1 122 ? -12.805 11.477 11.93 1 95.69 122 VAL B CA 1
ATOM 2329 C C . VAL B 1 122 ? -11.93 12.406 11.086 1 95.69 122 VAL B C 1
ATOM 2331 O O . VAL B 1 122 ? -11.367 11.984 10.078 1 95.69 122 VAL B O 1
ATOM 2334 N N . LYS B 1 123 ? -11.844 13.594 11.477 1 95.88 123 LYS B N 1
ATOM 2335 C CA . LYS B 1 123 ? -10.984 14.555 10.789 1 95.88 123 LYS B CA 1
ATOM 2336 C C . LYS B 1 123 ? -9.508 14.188 10.945 1 95.88 123 LYS B C 1
ATOM 2338 O O . LYS B 1 123 ? -9.078 13.773 12.023 1 95.88 123 LYS B O 1
ATOM 2343 N N . HIS B 1 124 ? -8.828 14.344 9.836 1 97.19 124 HIS B N 1
ATOM 2344 C CA . HIS B 1 124 ? -7.402 14.047 9.891 1 97.19 124 HIS B CA 1
ATOM 2345 C C . HIS B 1 124 ? -6.609 14.961 8.969 1 97.19 124 HIS B C 1
ATOM 2347 O O . HIS B 1 124 ? -7.195 15.734 8.203 1 97.19 124 HIS B O 1
ATOM 2353 N N . CYS B 1 125 ? -5.266 14.867 9.094 1 94.31 125 CYS B N 1
ATOM 2354 C CA . CYS B 1 125 ? -4.379 15.867 8.516 1 94.31 125 CYS B CA 1
ATOM 2355 C C . CYS B 1 125 ? -4.609 17.234 9.156 1 94.31 125 CYS B C 1
ATOM 2357 O O . CYS B 1 125 ? -5.5 17.391 9.992 1 94.31 125 CYS B O 1
ATOM 2359 N N . PRO B 1 126 ? -3.691 18.188 8.891 1 96.19 126 PRO B N 1
ATOM 2360 C CA . PRO B 1 126 ? -2.641 18.219 7.871 1 96.19 126 PRO B CA 1
ATOM 2361 C C . PRO B 1 126 ? -1.489 17.266 8.18 1 96.19 126 PRO B C 1
ATOM 2363 O O . PRO B 1 126 ? -1.459 16.656 9.25 1 96.19 126 PRO B O 1
ATOM 2366 N N . ILE B 1 127 ? -0.629 17.078 7.184 1 96.56 127 ILE B N 1
ATOM 2367 C CA . ILE B 1 127 ? 0.682 16.453 7.32 1 96.56 127 ILE B CA 1
ATOM 2368 C C . ILE B 1 127 ? 1.773 17.516 7.234 1 96.56 127 ILE B C 1
ATOM 2370 O O . ILE B 1 127 ? 1.829 18.281 6.266 1 96.56 127 ILE B O 1
ATOM 2374 N N . VAL B 1 128 ? 2.592 17.562 8.203 1 97.06 128 VAL B N 1
ATOM 2375 C CA . VAL B 1 128 ? 3.668 18.547 8.25 1 97.06 128 VAL B CA 1
ATOM 2376 C C . VAL B 1 128 ? 5.02 17.828 8.281 1 97.06 128 VAL B C 1
ATOM 2378 O O . VAL B 1 128 ? 5.406 17.266 9.312 1 97.06 128 VAL B O 1
ATOM 2381 N N . TYR B 1 129 ? 5.707 17.969 7.211 1 96.69 129 TYR B N 1
ATOM 2382 C CA . TYR B 1 129 ? 7.027 17.344 7.141 1 96.69 129 TYR B CA 1
ATOM 2383 C C . TYR B 1 129 ? 8.07 18.219 7.836 1 96.69 129 TYR B C 1
ATOM 2385 O O . TYR B 1 129 ? 8.086 19.438 7.668 1 96.69 129 TYR B O 1
ATOM 2393 N N . LYS B 1 130 ? 8.914 17.562 8.562 1 98.06 130 LYS B N 1
ATOM 2394 C CA . LYS B 1 130 ? 9.992 18.234 9.266 1 98.06 130 LYS B CA 1
ATOM 2395 C C . LYS B 1 130 ? 11.352 17.859 8.695 1 98.06 130 LYS B C 1
ATOM 2397 O O . LYS B 1 130 ? 12.25 18.703 8.617 1 98.06 130 LYS B O 1
ATOM 2402 N N . LYS B 1 131 ? 11.422 16.578 8.367 1 97.12 131 LYS B N 1
ATOM 2403 C CA . LYS B 1 131 ? 12.664 16.031 7.832 1 97.12 131 LYS B CA 1
ATOM 2404 C C . LYS B 1 131 ? 12.398 14.797 6.965 1 97.12 131 LYS B C 1
ATOM 2406 O O . LYS B 1 131 ? 11.539 13.977 7.293 1 97.12 131 LYS B O 1
ATOM 2411 N N . ILE B 1 132 ? 13.156 14.75 5.883 1 95.31 132 ILE B N 1
ATOM 2412 C CA . ILE B 1 132 ? 13.219 13.539 5.078 1 95.31 132 ILE B CA 1
ATOM 2413 C C . ILE B 1 132 ? 14.672 13.156 4.832 1 95.31 132 ILE B C 1
ATOM 2415 O O . ILE B 1 132 ? 15.422 13.906 4.199 1 95.31 132 ILE B O 1
ATOM 2419 N N . ILE B 1 133 ? 15.031 12.008 5.387 1 93.06 133 ILE B N 1
ATOM 2420 C CA . ILE B 1 133 ? 16.438 11.609 5.297 1 93.06 133 ILE B CA 1
ATOM 2421 C C . ILE B 1 133 ? 16.594 10.484 4.277 1 93.06 133 ILE B C 1
ATOM 2423 O O . ILE B 1 133 ? 17.719 10.156 3.873 1 93.06 133 ILE B O 1
ATOM 2427 N N . ARG B 1 134 ? 15.539 9.852 3.922 1 90.44 134 ARG B N 1
ATOM 2428 C CA . ARG B 1 134 ? 15.438 8.875 2.84 1 90.44 134 ARG B CA 1
ATOM 2429 C C . ARG B 1 134 ? 14.039 8.875 2.232 1 90.44 134 ARG B C 1
ATOM 2431 O O . ARG B 1 134 ? 13.055 9.172 2.914 1 90.44 134 ARG B O 1
ATOM 2438 N N . PRO B 1 135 ? 13.945 8.523 0.996 1 90.62 135 PRO B N 1
ATOM 2439 C CA . PRO B 1 135 ? 12.609 8.539 0.4 1 90.62 135 PRO B CA 1
ATOM 2440 C C . PRO B 1 135 ? 11.641 7.598 1.111 1 90.62 135 PRO B C 1
ATOM 2442 O O . PRO B 1 135 ? 12.039 6.527 1.578 1 90.62 135 PRO B O 1
ATOM 2445 N N . HIS B 1 136 ? 10.445 8.047 1.146 1 91.94 136 HIS B N 1
ATOM 2446 C CA . HIS B 1 136 ? 9.375 7.172 1.625 1 91.94 136 HIS B CA 1
ATOM 2447 C C . HIS B 1 136 ? 8.156 7.242 0.714 1 91.94 136 HIS B C 1
ATOM 2449 O O . HIS B 1 136 ? 7.922 8.266 0.06 1 91.94 136 HIS B O 1
ATOM 2455 N N . CYS B 1 137 ? 7.465 6.168 0.669 1 91.69 137 CYS B N 1
ATOM 2456 C CA . CYS B 1 137 ? 6.215 6.105 -0.079 1 91.69 137 CYS B CA 1
ATOM 2457 C C . CYS B 1 137 ? 5.031 6.496 0.8 1 91.69 137 CYS B C 1
ATOM 2459 O O . CYS B 1 137 ? 4.844 5.934 1.88 1 91.69 137 CYS B O 1
ATOM 2461 N N . PHE B 1 138 ? 4.398 7.531 0.379 1 92.81 138 PHE B N 1
ATOM 2462 C CA . PHE B 1 138 ? 3.127 7.914 0.988 1 92.81 138 PHE B CA 1
ATOM 2463 C C . PHE B 1 138 ? 1.958 7.277 0.244 1 92.81 138 PHE B C 1
ATOM 2465 O O . PHE B 1 138 ? 1.761 7.535 -0.945 1 92.81 138 PHE B O 1
ATOM 2472 N N . MET B 1 139 ? 1.146 6.449 0.931 1 93.69 139 MET B N 1
ATOM 2473 C CA . MET B 1 139 ? 0.063 5.703 0.294 1 93.69 139 MET B CA 1
ATOM 2474 C C . MET B 1 139 ? -1.25 5.906 1.042 1 93.69 139 MET B C 1
ATOM 2476 O O . MET B 1 139 ? -1.275 5.898 2.273 1 93.69 139 MET B O 1
ATOM 2480 N N . THR B 1 140 ? -2.287 6.121 0.333 1 94 140 THR B N 1
ATOM 2481 C CA . THR B 1 140 ? -3.629 6.172 0.901 1 94 140 THR B CA 1
ATOM 2482 C C . THR B 1 140 ? -4.508 5.074 0.309 1 94 140 THR B C 1
ATOM 2484 O O . THR B 1 140 ? -4.434 4.789 -0.888 1 94 140 THR B O 1
ATOM 2487 N N . ILE B 1 141 ? -5.281 4.41 1.138 1 94.56 141 ILE B N 1
ATOM 2488 C CA . ILE B 1 141 ? -6.234 3.369 0.776 1 94.56 141 ILE B CA 1
ATOM 2489 C C . ILE B 1 141 ? -7.617 3.723 1.326 1 94.56 141 ILE B C 1
ATOM 2491 O O . ILE B 1 141 ? -7.859 3.609 2.531 1 94.56 141 ILE B O 1
ATOM 2495 N N . LEU B 1 142 ? -8.469 4.168 0.469 1 92.56 142 LEU B N 1
ATOM 2496 C CA . LEU B 1 142 ? -9.844 4.504 0.836 1 92.56 142 LEU B CA 1
ATOM 2497 C C . LEU B 1 142 ? -10.781 3.332 0.573 1 92.56 142 LEU B C 1
ATOM 2499 O O . LEU B 1 142 ? -10.758 2.746 -0.511 1 92.56 142 LEU B O 1
ATOM 2503 N N . LEU B 1 143 ? -11.523 2.926 1.582 1 88.94 143 LEU B N 1
ATOM 2504 C CA . LEU B 1 143 ? -12.359 1.738 1.475 1 88.94 143 LEU B CA 1
ATOM 2505 C C . LEU B 1 143 ? -13.664 2.059 0.751 1 88.94 143 LEU B C 1
ATOM 2507 O O . LEU B 1 143 ? -14.75 1.865 1.305 1 88.94 143 LEU B O 1
ATOM 2511 N N . THR B 1 144 ? -13.586 2.67 -0.347 1 81.44 144 THR B N 1
ATOM 2512 C CA . THR B 1 144 ? -14.586 2.98 -1.363 1 81.44 144 THR B CA 1
ATOM 2513 C C . THR B 1 144 ? -13.938 3.096 -2.74 1 81.44 144 THR B C 1
ATOM 2515 O O . THR B 1 144 ? -12.727 3.266 -2.85 1 81.44 144 THR B O 1
ATOM 2518 N N . SER B 1 145 ? -14.711 2.877 -3.723 1 74.69 145 SER B N 1
ATOM 2519 C CA . SER B 1 145 ? -14.18 2.967 -5.078 1 74.69 145 SER B CA 1
ATOM 2520 C C . SER B 1 145 ? -14 4.418 -5.504 1 74.69 145 SER B C 1
ATOM 2522 O O . SER B 1 145 ? -13.25 4.707 -6.445 1 74.69 145 SER B O 1
ATOM 2524 N N . GLU B 1 146 ? -14.695 5.293 -4.773 1 71.75 146 GLU B N 1
ATOM 2525 C CA . GLU B 1 146 ? -14.625 6.715 -5.09 1 71.75 146 GLU B CA 1
ATOM 2526 C C . GLU B 1 146 ? -13.875 7.484 -4.008 1 71.75 146 GLU B C 1
ATOM 2528 O O . GLU B 1 146 ? -14.023 7.211 -2.818 1 71.75 146 GLU B O 1
ATOM 2533 N N . TYR B 1 147 ? -12.984 8.289 -4.484 1 72.62 147 TYR B N 1
ATOM 2534 C CA . TYR B 1 147 ? -12.336 9.18 -3.527 1 72.62 147 TYR B CA 1
ATOM 2535 C C . TYR B 1 147 ? -13.117 10.484 -3.387 1 72.62 147 TYR B C 1
ATOM 2537 O O . TYR B 1 147 ? -13.086 11.336 -4.281 1 72.62 147 TYR B O 1
ATOM 2545 N N . VAL B 1 148 ? -13.898 10.594 -2.348 1 73.12 148 VAL B N 1
ATOM 2546 C CA . VAL B 1 148 ? -14.664 11.789 -1.988 1 73.12 148 VAL B CA 1
ATOM 2547 C C . VAL B 1 148 ? -14.273 12.25 -0.586 1 73.12 148 VAL B C 1
ATOM 2549 O O . VAL B 1 148 ? -14.078 11.43 0.314 1 73.12 148 VAL B O 1
ATOM 2552 N N . ARG B 1 149 ? -14.023 13.602 -0.528 1 68.75 149 ARG B N 1
ATOM 2553 C CA . ARG B 1 149 ? -13.766 14.117 0.812 1 68.75 149 ARG B CA 1
ATOM 2554 C C . ARG B 1 149 ? -14.406 15.492 1.003 1 68.75 149 ARG B C 1
ATOM 2556 O O . ARG B 1 149 ? -14.758 16.156 0.028 1 68.75 149 ARG B O 1
ATOM 2563 N N . GLU B 1 150 ? -14.68 15.797 2.266 1 76.25 150 GLU B N 1
ATOM 2564 C CA . GLU B 1 150 ? -15.047 17.156 2.643 1 76.25 150 GLU B CA 1
ATOM 2565 C C . GLU B 1 150 ? -13.836 17.922 3.178 1 76.25 150 GLU B C 1
ATOM 2567 O O . GLU B 1 150 ? -13.133 17.438 4.066 1 76.25 150 GLU B O 1
ATOM 2572 N N . GLN B 1 151 ? -13.531 19 2.549 1 74.56 151 GLN B N 1
ATOM 2573 C CA . GLN B 1 151 ? -12.406 19.875 2.904 1 74.56 151 GLN B CA 1
ATOM 2574 C C . GLN B 1 151 ? -12.828 21.344 2.908 1 74.56 151 GLN B C 1
ATOM 2576 O O . GLN B 1 151 ? -13.367 21.844 1.92 1 74.56 151 GLN B O 1
ATOM 2581 N N . ALA B 1 152 ? -12.578 22 4.059 1 78.06 152 ALA B N 1
ATOM 2582 C CA . ALA B 1 152 ? -12.906 23.422 4.191 1 78.06 152 ALA B CA 1
ATOM 2583 C C . ALA B 1 152 ? -14.367 23.672 3.82 1 78.06 152 ALA B C 1
ATOM 2585 O O . ALA B 1 152 ? -14.672 24.641 3.107 1 78.06 152 ALA B O 1
ATOM 2586 N N . GLY B 1 153 ? -15.234 22.812 4.18 1 76.94 153 GLY B N 1
ATOM 2587 C CA . GLY B 1 153 ? -16.672 22.984 3.994 1 76.94 153 GLY B CA 1
ATOM 2588 C C . GLY B 1 153 ? -17.141 22.594 2.609 1 76.94 153 GLY B C 1
ATOM 2589 O O . GLY B 1 153 ? -18.312 22.75 2.281 1 76.94 153 GLY B O 1
ATOM 2590 N N . LYS B 1 154 ? -16.25 22.125 1.744 1 79.31 154 LYS B N 1
ATOM 2591 C CA . LYS B 1 154 ? -16.594 21.75 0.376 1 79.31 154 LYS B CA 1
ATOM 2592 C C . LYS B 1 154 ? -16.422 20.25 0.15 1 79.31 154 LYS B C 1
ATOM 2594 O O . LYS B 1 154 ? -15.492 19.641 0.695 1 79.31 154 LYS B O 1
ATOM 2599 N N . ILE B 1 155 ? -17.266 19.719 -0.617 1 81.88 155 ILE B N 1
ATOM 2600 C CA . ILE B 1 155 ? -17.141 18.312 -0.993 1 81.88 155 ILE B CA 1
ATOM 2601 C C . ILE B 1 155 ? -16.375 18.203 -2.305 1 81.88 155 ILE B C 1
ATOM 2603 O O . ILE B 1 155 ? -16.734 18.828 -3.307 1 81.88 155 ILE B O 1
ATOM 2607 N N . VAL B 1 156 ? -15.242 17.422 -2.322 1 77.44 156 VAL B N 1
ATOM 2608 C CA . VAL B 1 156 ? -14.422 17.281 -3.518 1 77.44 156 VAL B CA 1
ATOM 2609 C C . VAL B 1 156 ? -14.289 15.797 -3.877 1 77.44 156 VAL B C 1
ATOM 2611 O O . VAL B 1 156 ? -14.289 14.938 -2.996 1 77.44 156 VAL B O 1
ATOM 2614 N N . LYS B 1 157 ? -14.273 15.484 -5.215 1 76.44 157 LYS B N 1
ATOM 2615 C CA . LYS B 1 157 ? -14.062 14.141 -5.75 1 76.44 157 LYS B CA 1
ATOM 2616 C C . LYS B 1 157 ? -12.773 14.078 -6.57 1 76.44 157 LYS B C 1
ATOM 2618 O O . LYS B 1 157 ? -12.445 15.023 -7.285 1 76.44 157 LYS B O 1
ATOM 2623 N N . ASN B 1 158 ? -12.07 12.961 -6.305 1 67.38 158 ASN B N 1
ATOM 2624 C CA . ASN B 1 158 ? -10.922 12.734 -7.176 1 67.38 158 ASN B CA 1
ATOM 2625 C C . ASN B 1 158 ? -11.336 12.07 -8.484 1 67.38 158 ASN B C 1
ATOM 2627 O O . ASN B 1 158 ? -11.797 10.93 -8.484 1 67.38 158 ASN B O 1
ATOM 2631 N N . ILE B 1 159 ? -11.234 12.766 -9.531 1 64.75 159 ILE B N 1
ATOM 2632 C CA . ILE B 1 159 ? -11.523 12.25 -10.859 1 64.75 159 ILE B CA 1
ATOM 2633 C C . ILE B 1 159 ? -10.281 12.352 -11.742 1 64.75 159 ILE B C 1
ATOM 2635 O O . ILE B 1 159 ? -9.805 13.453 -12.023 1 64.75 159 ILE B O 1
ATOM 2639 N N . GLY B 1 160 ? -9.812 11.211 -12.102 1 62.25 160 GLY B N 1
ATOM 2640 C CA . GLY B 1 160 ? -8.648 11.211 -12.977 1 62.25 160 GLY B CA 1
ATOM 2641 C C . GLY B 1 160 ? -7.43 11.867 -12.352 1 62.25 160 GLY B C 1
ATOM 2642 O O . GLY B 1 160 ? -6.68 12.57 -13.031 1 62.25 160 GLY B O 1
ATOM 2643 N N . GLY B 1 161 ? -7.359 11.93 -11.008 1 61.19 161 GLY B N 1
ATOM 2644 C CA . GLY B 1 161 ? -6.203 12.5 -10.328 1 61.19 161 GLY B CA 1
ATOM 2645 C C . GLY B 1 161 ? -6.41 13.945 -9.922 1 61.19 161 GLY B C 1
ATOM 2646 O O . GLY B 1 161 ? -5.516 14.57 -9.352 1 61.19 161 GLY B O 1
ATOM 2647 N N . LYS B 1 162 ? -7.617 14.469 -10.227 1 63.5 162 LYS B N 1
ATOM 2648 C CA . LYS B 1 162 ? -7.926 15.859 -9.891 1 63.5 162 LYS B CA 1
ATOM 2649 C C . LYS B 1 162 ? -9.078 15.938 -8.891 1 63.5 162 LYS B C 1
ATOM 2651 O O . LYS B 1 162 ? -10.047 15.18 -9 1 63.5 162 LYS B O 1
ATOM 2656 N N . PHE B 1 163 ? -8.758 16.828 -7.961 1 67.12 163 PHE B N 1
ATOM 2657 C CA . PHE B 1 163 ? -9.859 17.062 -7.031 1 67.12 163 PHE B CA 1
ATOM 2658 C C . PHE B 1 163 ? -10.828 18.094 -7.598 1 67.12 163 PHE B C 1
ATOM 2660 O O . PHE B 1 163 ? -10.438 19.234 -7.879 1 67.12 163 PHE B O 1
ATOM 2667 N N . ILE B 1 164 ? -12.047 17.734 -7.906 1 74.44 164 ILE B N 1
ATOM 2668 C CA . ILE B 1 164 ? -13.086 18.578 -8.469 1 74.44 164 ILE B CA 1
ATOM 2669 C C . ILE B 1 164 ? -14.211 18.766 -7.453 1 74.44 164 ILE B C 1
ATOM 2671 O O . ILE B 1 164 ? -14.648 17.797 -6.82 1 74.44 164 ILE B O 1
ATOM 2675 N N . GLU B 1 165 ? -14.555 20 -7.289 1 78 165 GLU B N 1
ATOM 2676 C CA . GLU B 1 165 ? -15.672 20.281 -6.391 1 78 165 GLU B CA 1
ATOM 2677 C C . GLU B 1 165 ? -16.984 19.719 -6.945 1 78 165 GLU B C 1
ATOM 2679 O O . GLU B 1 165 ? -17.281 19.875 -8.133 1 78 165 GLU B O 1
ATOM 2684 N N . VAL B 1 166 ? -17.797 18.938 -6.223 1 70.44 166 VAL B N 1
ATOM 2685 C CA . VAL B 1 166 ? -19.016 18.344 -6.738 1 70.44 166 VAL B CA 1
ATOM 2686 C C . VAL B 1 166 ? -20.219 18.812 -5.902 1 70.44 166 VAL B C 1
ATOM 2688 O O . VAL B 1 166 ? -21.359 18.422 -6.16 1 70.44 166 VAL B O 1
ATOM 2691 N N . GLY B 1 167 ? -20.094 19.609 -4.82 1 59.72 167 GLY B N 1
ATOM 2692 C CA . GLY B 1 167 ? -21.188 20.172 -4.07 1 59.72 167 GLY B CA 1
ATOM 2693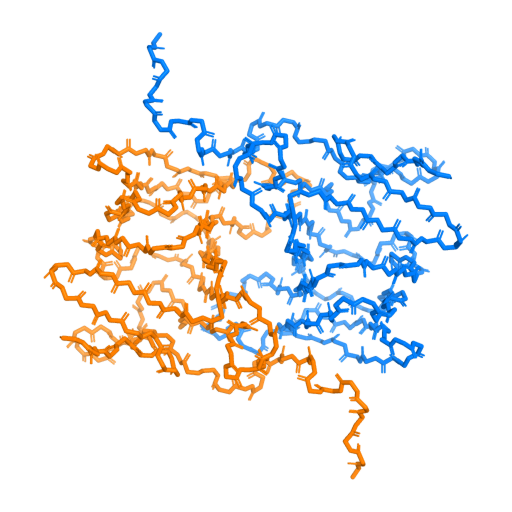 C C . GLY B 1 167 ? -21 21.656 -3.77 1 59.72 167 GLY B C 1
ATOM 2694 O O . GLY B 1 167 ? -19.891 22.172 -3.85 1 59.72 167 GLY B O 1
#

Radius of gyration: 18.99 Å; Cα contacts (8 Å, |Δi|>4): 926; chains: 2; bounding box: 40×56×60 Å

Organism: NCBI:txid1796616

Foldseek 3Di:
DDDPPCNLVDDDVVPVFLQQDQCQDPVGDNPFQKDGKGWDAACVSPVVAFKTKIKMKGFWHGPDFLDDAKWAAQFKKKKWKFFDDDPDPDQPPDFFAWKWKDKQRRTDIDTGTDIDIDHHPIIIDRIGGDDGPGMIMIMMMTRGNWDWIDDPNFIWTQDSSYTHTDD/DDDPPCNLVDDDVVPVFLQQDQCQDVVSDNPFQKHGKGWDAACVSPVVAFKTKIKMKGFWHGPDFLDDAKWAAQFKKKKWKFFDDDPDPCQVPDFFAWKWKDKQRRTDIDTGTDIDIDGHPIIIDRIGGDDGPGMIMIMMMTRGNWDWIADPNFIWTRDSSYTHTDD

InterPro domains:
  IPR011051 RmlC-like cupin domain superfamily [SSF51182] (67-127)
  IPR014710 RmlC-like jelly roll fold [G3DSA:2.60.120.10] (92-133)

Nearest PDB structures (foldseek):
  3l2h-assembly1_D  TM=5.672E-01  e=1.760E-06  Acidithiobacillus ferrooxidans ATCC 23270
  5fpz-assembly1_A-2  TM=7.138E-01  e=7.478E-05  Yersinia enterocolitica subsp. enterocolitica 8081
  5fq0-assembly1_A  TM=7.222E-01  e=9.294E-05  Halomonas sp.
  5fpx-assembly1_A  TM=7.122E-01  e=1.220E-04  Yersinia enterocolitica subsp. enterocolitica 8081
  7x85-assembly2_C  TM=6.368E-01  e=2.755E-04  Gallus gallus

pLDDT: mean 81.16, std 16.28, range [35.94, 98.31]

Sequence (334 aa):
MGNRKWEHLIISPDYIPPVMDDVRDDKGDIKTGRTLGQTYSSSDLFPDCKVNMSLSWFYEIPNKNPYVDEHVHDVDELVFFMPNYNGVEDDINAVWGEADFYIDGEPYTITKNTCIYCPAGVKHCPIVYKKIIRPHCFMTILLTSEYVREQAGKIVKNIGGKFIEVGMGNRKWEHLIISPDYIPPVMDDVRDDKGDIKTGRTLGQTYSSSDLFPDCKVNMSLSWFYEIPNKNPYVDEHVHDVDELVFFMPNYNGVEDDINAVWGEADFYIDGEPYTITKNTCIYCPAGVKHCPIVYKKIIRPHCFMTILLTSEYVREQAGKIVKNIGGKFIEVG

Secondary structure (DSSP, 8-state):
----TTGGGEE-TTS---BSS----TTS----SBPPPEEEE-TTT-TT---EEEEEEESS--SSSSBS--BB-SS-EEEEEEEPP-S-S--TT-EEEEEEEEETTEEEEEEESEEEEE-TT--EEEEEEEEESS-EEEEEEESSSS-EEEETTEEEEEETTEEEE--/----TTGGGEE-TTS---BSS----TTS---SSBPPPEEEE-TTT-TT---EEEEEEESS--SSSSBS--BB-SS-EEEEEEEPP-S-S--TT-EEEEEEEEETTEEEEEEESEEEEE-TT--EEEEEEEEESS-EEEEEEESSSS-EEEETTEEEEEETTEEEE--

Solvent-accessible surface area (backbone atoms only — not comparable to full-atom values): 16878 Å² total; per-residue (Å²): 132,81,82,55,92,64,50,75,35,53,45,44,41,86,46,79,45,33,40,41,45,75,41,41,43,100,84,62,49,54,86,27,30,37,34,54,28,37,57,66,34,22,36,89,67,32,75,84,40,54,37,20,29,35,37,28,42,34,59,36,70,40,77,63,66,62,35,61,67,50,33,30,30,87,43,39,33,39,40,33,40,40,45,47,82,78,87,54,71,55,61,48,73,30,69,18,36,33,29,35,40,19,48,69,81,43,75,42,81,44,42,40,26,32,29,33,58,41,55,50,68,48,41,27,39,36,30,38,69,77,45,52,80,39,41,25,36,41,35,39,40,32,66,28,26,65,52,55,36,40,41,92,91,33,37,34,32,55,56,70,21,34,76,40,75,77,103,132,82,85,54,91,64,50,73,35,52,44,43,41,86,45,79,45,34,42,37,43,74,40,37,41,100,84,61,49,51,91,28,28,40,34,54,27,35,57,65,35,22,35,88,66,33,74,85,42,56,37,20,30,36,36,28,43,34,60,36,70,39,76,64,66,62,35,61,67,48,32,30,32,88,44,40,32,39,41,33,40,39,45,46,81,76,88,54,70,56,60,46,71,29,67,17,38,33,30,34,41,19,48,70,80,42,75,41,80,45,41,38,24,30,30,33,59,41,54,49,67,45,40,27,36,36,30,38,70,77,46,53,81,38,40,25,37,42,36,40,40,32,66,30,27,64,51,56,35,38,42,93,91,33,38,32,33,55,55,70,22,35,78,40,77,77,103